Protein AF-A0A2V2U8E3-F1 (afdb_monomer_lite)

pLDDT: mean 73.79, std 23.61, range [26.42, 98.31]

Radius of gyration: 29.68 Å; chains: 1; bounding box: 102×55×84 Å

Structure (mmCIF, N/CA/C/O backbone):
data_AF-A0A2V2U8E3-F1
#
_entry.id   AF-A0A2V2U8E3-F1
#
loop_
_atom_site.group_PDB
_atom_site.id
_atom_site.type_symbol
_atom_site.label_atom_id
_atom_site.label_alt_id
_atom_site.label_comp_id
_atom_site.label_asym_id
_atom_site.label_entity_id
_atom_site.label_seq_id
_atom_site.pdbx_PDB_ins_code
_atom_site.Cartn_x
_atom_site.Cartn_y
_atom_site.Cartn_z
_atom_site.occupancy
_atom_site.B_iso_or_equiv
_atom_site.auth_seq_id
_atom_site.auth_comp_id
_atom_site.auth_asym_id
_atom_site.auth_atom_id
_atom_site.pdbx_PDB_model_num
ATOM 1 N N . MET A 1 1 ? 39.558 -6.339 -56.346 1.00 43.88 1 MET A N 1
ATOM 2 C CA . MET A 1 1 ? 39.051 -4.967 -56.557 1.00 43.88 1 MET A CA 1
ATOM 3 C C . MET A 1 1 ? 38.209 -4.975 -57.817 1.00 43.88 1 MET A C 1
ATOM 5 O O . MET A 1 1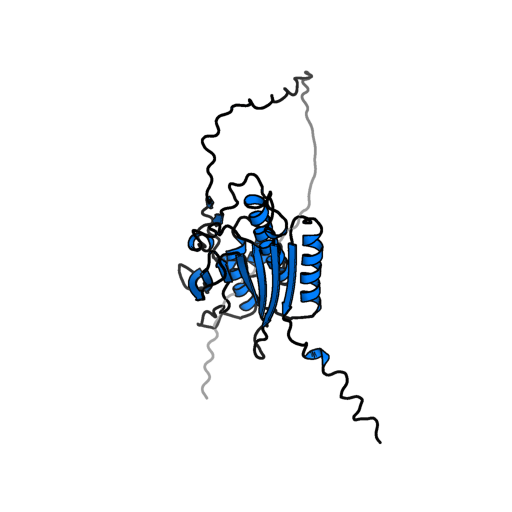 ? 38.741 -4.855 -58.910 1.00 43.88 1 MET A O 1
ATOM 9 N N . THR A 1 2 ? 36.915 -5.223 -57.667 1.00 34.69 2 THR A N 1
ATOM 10 C CA . THR A 1 2 ? 35.954 -5.282 -58.773 1.00 34.69 2 THR A CA 1
ATOM 11 C C . THR A 1 2 ? 34.678 -4.622 -58.285 1.00 34.69 2 THR A C 1
ATOM 13 O O . THR A 1 2 ? 33.947 -5.185 -57.478 1.00 34.69 2 THR A O 1
ATOM 16 N N . SER A 1 3 ? 34.512 -3.385 -58.743 1.00 33.88 3 SER A N 1
ATOM 17 C CA . SER A 1 3 ? 33.305 -2.573 -58.676 1.00 33.88 3 SER A CA 1
ATOM 18 C C . SER A 1 3 ? 32.241 -3.164 -59.602 1.00 33.88 3 SER A C 1
ATOM 20 O O . SER A 1 3 ? 32.559 -3.512 -60.742 1.00 33.88 3 SER A O 1
ATOM 22 N N . LYS A 1 4 ? 30.998 -3.243 -59.121 1.00 40.84 4 LYS A N 1
ATOM 23 C CA . LYS A 1 4 ? 29.791 -3.130 -59.943 1.00 40.84 4 LYS A CA 1
ATOM 24 C C . LYS A 1 4 ? 28.752 -2.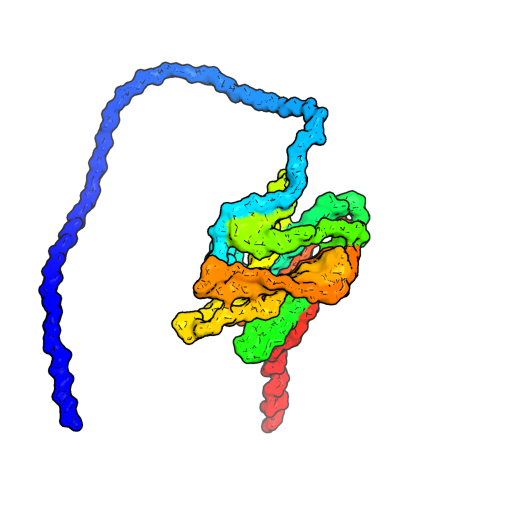344 -59.146 1.00 40.84 4 LYS A C 1
ATOM 26 O O . LYS A 1 4 ? 28.217 -2.841 -58.162 1.00 40.84 4 LYS A O 1
ATOM 31 N N . HIS A 1 5 ? 28.578 -1.095 -59.563 1.00 37.53 5 HIS A N 1
ATOM 32 C CA . HIS A 1 5 ? 27.425 -0.254 -59.277 1.00 37.53 5 HIS A CA 1
ATOM 33 C C . HIS A 1 5 ? 26.249 -0.736 -60.129 1.00 37.53 5 HIS A C 1
ATOM 35 O O . HIS A 1 5 ? 26.403 -0.854 -61.344 1.00 37.53 5 HIS A O 1
ATOM 41 N N . ASP A 1 6 ? 25.103 -0.944 -59.489 1.00 38.72 6 ASP A N 1
ATOM 42 C CA . ASP A 1 6 ? 23.786 -0.962 -60.114 1.00 38.72 6 ASP A CA 1
ATOM 43 C C . ASP A 1 6 ? 23.001 0.200 -59.495 1.00 38.72 6 ASP A C 1
ATOM 45 O O . ASP A 1 6 ? 22.688 0.157 -58.311 1.00 38.72 6 ASP A O 1
ATOM 49 N N . ASP A 1 7 ? 22.707 1.231 -60.285 1.00 33.97 7 ASP A N 1
ATOM 50 C CA . ASP A 1 7 ? 21.704 2.247 -59.965 1.00 33.97 7 ASP A CA 1
ATOM 51 C C . ASP A 1 7 ? 20.873 2.483 -61.226 1.00 33.97 7 ASP A C 1
ATOM 53 O O . ASP A 1 7 ? 21.371 2.962 -62.245 1.00 33.97 7 ASP A O 1
ATOM 57 N N . ASN A 1 8 ? 19.594 2.117 -61.157 1.00 34.72 8 ASN A N 1
ATOM 58 C CA . ASN A 1 8 ? 18.588 2.477 -62.144 1.00 34.72 8 ASN A CA 1
ATOM 59 C C . ASN A 1 8 ? 17.301 2.905 -61.426 1.00 34.72 8 ASN A C 1
ATOM 61 O O . ASN A 1 8 ? 16.533 2.079 -60.946 1.00 34.72 8 ASN A O 1
ATOM 65 N N . ASN A 1 9 ? 17.095 4.221 -61.446 1.00 33.81 9 ASN A N 1
ATOM 66 C CA . ASN A 1 9 ? 15.904 4.890 -61.967 1.00 33.81 9 ASN A CA 1
ATOM 67 C C . ASN A 1 9 ? 14.557 4.682 -61.239 1.00 33.81 9 ASN A C 1
ATOM 69 O O . ASN A 1 9 ? 13.868 3.688 -61.460 1.00 33.81 9 ASN A O 1
ATOM 73 N N . VAL A 1 10 ? 14.108 5.709 -60.500 1.00 38.94 10 VAL A N 1
ATOM 74 C CA . VAL A 1 10 ? 12.682 5.932 -60.198 1.00 38.94 10 VAL A CA 1
ATOM 75 C C . VAL A 1 10 ? 12.310 7.409 -60.382 1.00 38.94 10 VAL A C 1
ATOM 77 O O . VAL A 1 10 ? 12.769 8.283 -59.655 1.00 38.94 10 VAL A O 1
ATOM 80 N N . ASN A 1 11 ? 11.460 7.597 -61.393 1.00 34.81 11 ASN A N 1
ATOM 81 C CA . ASN A 1 11 ? 10.526 8.672 -61.737 1.00 34.81 11 ASN A CA 1
ATOM 82 C C . ASN A 1 11 ? 10.320 9.866 -60.787 1.00 34.81 11 ASN A C 1
ATOM 84 O O . ASN A 1 11 ? 9.834 9.732 -59.665 1.00 34.81 11 ASN A O 1
ATOM 88 N N . GLU A 1 12 ? 10.477 11.045 -61.392 1.00 35.69 12 GLU A N 1
ATOM 89 C CA . GLU A 1 12 ? 9.796 12.300 -61.077 1.00 35.69 12 GLU A CA 1
ATOM 90 C C . GLU A 1 12 ? 8.283 12.197 -61.348 1.00 35.69 12 GLU A C 1
ATOM 92 O O . GLU A 1 12 ? 7.872 11.594 -62.341 1.00 35.69 12 GLU A O 1
ATOM 97 N N . ASN A 1 13 ? 7.466 12.805 -60.481 1.00 35.47 13 ASN A N 1
ATOM 98 C CA . ASN A 1 13 ? 6.228 13.514 -60.836 1.00 35.47 13 ASN A CA 1
ATOM 99 C C . ASN A 1 13 ? 5.635 14.187 -59.581 1.00 35.47 13 ASN A C 1
ATOM 101 O O . ASN A 1 13 ? 4.970 13.542 -58.770 1.00 35.47 13 ASN A O 1
ATOM 105 N N . GLU A 1 14 ? 5.844 15.500 -59.450 1.00 37.56 14 GLU A N 1
ATOM 106 C CA . GLU A 1 14 ? 4.878 16.392 -58.790 1.00 37.56 14 GLU A CA 1
ATOM 107 C C . GLU A 1 14 ? 3.676 16.621 -59.734 1.00 37.56 14 GLU A C 1
ATOM 109 O O . GLU A 1 14 ? 3.806 16.465 -60.952 1.00 37.56 14 GLU A O 1
ATOM 114 N N . PRO A 1 15 ? 2.503 17.024 -59.212 1.00 40.94 15 PRO A N 1
ATOM 115 C CA . PRO A 1 15 ? 2.237 18.458 -59.269 1.00 40.94 15 PRO A CA 1
ATOM 116 C C . PRO A 1 15 ? 1.519 19.050 -58.046 1.00 40.94 15 PRO A C 1
ATOM 118 O O . PRO A 1 15 ? 0.707 18.436 -57.354 1.00 40.94 15 PRO A O 1
ATOM 121 N N . THR A 1 16 ? 1.833 20.326 -57.880 1.00 35.66 16 THR A N 1
ATOM 122 C CA . THR A 1 16 ? 1.231 21.395 -57.089 1.00 35.66 16 THR A CA 1
ATOM 123 C C . THR A 1 16 ? -0.272 21.605 -57.339 1.00 35.66 16 THR A C 1
ATOM 125 O O . THR A 1 16 ? -0.758 21.400 -58.446 1.00 35.66 16 THR A O 1
ATOM 128 N N . HIS A 1 17 ? -1.003 22.074 -56.315 1.00 34.34 17 HIS A N 1
ATOM 129 C CA . HIS A 1 17 ? -1.807 23.316 -56.330 1.00 34.34 17 HIS A CA 1
ATOM 130 C C . HIS A 1 17 ? -2.748 23.410 -55.111 1.00 34.34 17 HIS A C 1
ATOM 132 O O . HIS A 1 17 ? -3.707 22.655 -54.974 1.00 34.34 17 HIS A O 1
ATOM 138 N N . SER A 1 18 ? -2.515 24.416 -54.265 1.00 35.75 18 SER A N 1
ATOM 139 C CA . SER A 1 18 ? -3.509 24.976 -53.336 1.00 35.75 18 SER A CA 1
ATOM 140 C C . SER A 1 18 ? -4.496 25.884 -54.085 1.00 35.75 18 SER A C 1
ATOM 142 O O . SER A 1 18 ? -4.122 26.476 -55.103 1.00 35.75 18 SER A O 1
ATOM 144 N N . PRO A 1 19 ? -5.694 26.130 -53.521 1.00 39.91 19 PRO A N 1
ATOM 145 C CA . PRO A 1 19 ? -6.062 27.533 -53.332 1.00 39.91 19 PRO A CA 1
ATOM 146 C C . PRO A 1 19 ? -6.738 27.853 -51.987 1.00 39.91 19 PRO A C 1
ATOM 148 O O . PRO A 1 19 ? -7.489 27.077 -51.404 1.00 39.91 19 PRO A O 1
ATOM 151 N N . ILE A 1 20 ? -6.455 29.078 -51.552 1.00 33.75 20 ILE A N 1
ATOM 152 C CA . ILE A 1 20 ? -7.073 29.870 -50.483 1.00 33.75 20 ILE A CA 1
ATOM 153 C C . ILE A 1 20 ? -8.418 30.429 -50.983 1.00 33.75 20 ILE A C 1
ATOM 155 O O . ILE A 1 20 ? -8.443 30.904 -52.112 1.00 33.75 20 ILE A O 1
ATOM 159 N N . PHE A 1 21 ? -9.477 30.488 -50.156 1.00 27.38 21 PHE A N 1
ATOM 160 C CA . PHE A 1 21 ? -10.442 31.610 -50.146 1.00 27.38 21 PHE A CA 1
ATOM 161 C C . PHE A 1 21 ? -11.289 31.661 -48.852 1.00 27.38 21 PHE A C 1
ATOM 163 O O . PHE A 1 21 ? -11.671 30.643 -48.284 1.00 27.38 21 PHE A O 1
ATOM 170 N N . THR A 1 22 ? -11.523 32.891 -48.397 1.00 33.78 22 THR A N 1
ATOM 171 C CA . THR A 1 22 ? -12.072 33.400 -47.122 1.00 33.78 22 THR A CA 1
ATOM 172 C C . THR A 1 22 ? -13.622 33.579 -47.125 1.00 33.78 22 THR A C 1
ATOM 174 O O . THR A 1 22 ? -14.251 33.289 -48.141 1.00 33.78 22 THR A O 1
ATOM 177 N N . PRO A 1 23 ? -14.271 34.018 -46.010 1.00 39.84 23 PRO A N 1
ATOM 178 C CA . PRO A 1 23 ? -15.664 33.702 -45.647 1.00 39.84 23 PRO A CA 1
ATOM 179 C C . PRO A 1 23 ? -16.712 34.745 -46.090 1.00 39.84 23 PRO A C 1
ATOM 181 O O . PRO A 1 23 ? -16.368 35.880 -46.419 1.00 39.84 23 PRO A O 1
ATOM 184 N N . LYS A 1 24 ? -18.007 34.395 -45.989 1.00 30.64 24 LYS A N 1
ATOM 185 C CA . LYS A 1 24 ? -19.139 35.344 -46.001 1.00 30.64 24 LYS A CA 1
ATOM 186 C C . LYS A 1 24 ? -20.241 34.961 -45.000 1.00 30.64 24 LYS A C 1
ATOM 188 O O . LYS A 1 24 ? -20.726 33.834 -45.005 1.00 30.64 24 LYS A O 1
ATOM 193 N N . ASN A 1 25 ? -20.610 35.945 -44.177 1.00 31.80 25 ASN A N 1
ATOM 194 C CA . ASN A 1 25 ? -21.865 36.063 -43.426 1.00 31.80 25 ASN A CA 1
ATOM 195 C C . ASN A 1 25 ? -23.039 36.337 -44.378 1.00 31.80 25 ASN A C 1
ATOM 197 O O . ASN A 1 25 ? -22.827 37.041 -45.360 1.00 31.80 25 ASN A O 1
ATOM 201 N N . GLU A 1 26 ? -24.254 35.925 -44.001 1.00 31.72 26 GLU A N 1
ATOM 202 C CA . GLU A 1 26 ? -25.472 36.757 -44.070 1.00 31.72 26 GLU A CA 1
ATOM 203 C C . GLU A 1 26 ? -26.633 36.115 -43.278 1.00 31.72 26 GLU A C 1
ATOM 205 O O . GLU A 1 26 ? -26.844 34.903 -43.310 1.00 31.72 26 GLU A O 1
ATOM 210 N N . GLN A 1 27 ? -27.323 36.962 -42.506 1.00 31.94 27 GLN A N 1
ATOM 211 C CA . GLN A 1 27 ? -28.573 36.727 -41.770 1.00 31.94 27 GLN A CA 1
ATOM 212 C C . GLN A 1 27 ? -29.789 36.978 -42.677 1.00 31.94 27 GLN A C 1
ATOM 214 O O . GLN A 1 27 ? -29.682 37.798 -43.578 1.00 31.94 27 GLN A O 1
ATOM 219 N N . GLU A 1 28 ? -30.931 36.357 -42.349 1.00 30.84 28 GLU A N 1
ATOM 220 C CA . GLU A 1 28 ? -32.322 36.892 -42.322 1.00 30.84 28 GLU A CA 1
ATOM 221 C C . GLU A 1 28 ? -33.251 35.689 -42.025 1.00 30.84 28 GLU A C 1
ATOM 223 O O . GLU A 1 28 ? -33.207 34.679 -42.720 1.00 30.84 28 GLU A O 1
ATOM 228 N N . ASP A 1 29 ? -33.849 35.531 -40.840 1.00 30.25 29 ASP A N 1
ATOM 229 C CA . ASP A 1 29 ? -35.032 36.184 -40.240 1.00 30.25 29 ASP A CA 1
ATOM 230 C C . ASP A 1 29 ? -36.330 36.086 -41.068 1.00 30.25 29 ASP A C 1
ATOM 232 O O . ASP A 1 29 ? -36.515 36.804 -42.040 1.00 30.25 29 ASP A O 1
ATOM 236 N N . PHE A 1 30 ? -37.256 35.224 -40.625 1.00 31.22 30 PHE A N 1
ATOM 237 C CA . PHE A 1 30 ? -38.704 35.389 -40.797 1.00 31.22 30 PHE A CA 1
ATOM 238 C C . PHE A 1 30 ? -39.435 34.679 -39.651 1.00 31.22 30 PHE A C 1
ATOM 240 O O . PHE A 1 30 ? -39.353 33.462 -39.470 1.00 31.22 30 PHE A O 1
ATOM 247 N N . GLY A 1 31 ? -40.137 35.480 -38.851 1.00 26.42 31 GLY A N 1
ATOM 248 C CA . GLY A 1 31 ? -40.812 35.064 -37.631 1.00 26.42 31 GLY A CA 1
ATOM 249 C C . GLY A 1 31 ? -42.198 34.437 -37.799 1.00 26.42 31 GLY A C 1
ATOM 250 O O . GLY A 1 31 ? -42.845 34.495 -38.840 1.00 26.42 31 GLY A O 1
ATOM 251 N N . GLY A 1 32 ? -42.686 33.912 -36.676 1.00 28.14 32 GLY A N 1
ATOM 252 C CA . GLY A 1 32 ? -44.073 33.516 -36.456 1.00 28.14 32 GLY A CA 1
ATOM 253 C C . GLY A 1 32 ? -44.354 33.409 -34.958 1.00 28.14 32 GLY A C 1
ATOM 254 O O . GLY A 1 32 ? -43.942 32.456 -34.306 1.00 28.14 32 GLY A O 1
ATOM 255 N N . LYS A 1 33 ? -45.018 34.426 -34.398 1.00 32.53 33 LYS A N 1
ATOM 256 C CA . LYS A 1 33 ? -45.477 34.483 -33.001 1.00 32.53 33 LYS A CA 1
ATOM 257 C C . LYS A 1 33 ? -46.692 33.575 -32.789 1.00 32.53 33 LYS A C 1
ATOM 259 O O . LYS A 1 33 ? -47.688 33.752 -33.482 1.00 32.53 33 LYS A O 1
ATOM 264 N N . THR A 1 34 ? -46.692 32.799 -31.707 1.00 32.22 34 THR A N 1
ATOM 265 C CA . THR A 1 34 ? -47.903 32.518 -30.913 1.00 32.22 34 THR A CA 1
ATOM 266 C C . THR A 1 34 ? -47.566 32.525 -29.423 1.00 32.22 34 THR A C 1
ATOM 268 O O . THR A 1 34 ? -46.543 32.004 -28.989 1.00 32.22 34 THR A O 1
ATOM 271 N N . HIS A 1 35 ? -48.427 33.200 -28.671 1.00 29.52 35 HIS A N 1
ATOM 272 C CA . HIS A 1 35 ? -48.351 33.548 -27.254 1.00 29.52 35 HIS A CA 1
ATOM 273 C C . HIS A 1 35 ? -49.085 32.491 -26.393 1.00 29.52 35 HIS A C 1
ATOM 275 O O . HIS A 1 35 ? -49.936 31.782 -26.922 1.00 29.52 35 HIS A O 1
ATOM 281 N N . VAL A 1 36 ? -48.870 32.543 -25.063 1.00 29.23 36 VAL A N 1
ATOM 282 C CA . VAL A 1 36 ? -49.665 31.933 -23.956 1.00 29.23 36 VAL A CA 1
ATOM 283 C C . VAL A 1 36 ? -49.242 30.471 -23.640 1.00 29.23 36 VAL A C 1
ATOM 285 O O . VAL A 1 36 ? -49.177 29.655 -24.540 1.00 29.23 36 VAL A O 1
ATOM 288 N N . ASP A 1 37 ? -48.876 30.035 -22.425 1.00 30.48 37 ASP A N 1
ATOM 289 C CA . ASP A 1 37 ? -49.400 30.389 -21.103 1.00 30.48 37 ASP A CA 1
ATOM 290 C C . ASP A 1 37 ? -48.421 30.134 -19.935 1.00 30.48 37 ASP A C 1
ATOM 292 O O . ASP A 1 37 ? -47.487 29.335 -20.012 1.00 30.48 37 ASP A O 1
ATOM 296 N N . LYS A 1 38 ? -48.695 30.802 -18.813 1.00 34.97 38 LYS A N 1
ATOM 297 C CA . LYS A 1 38 ? -47.982 30.690 -17.536 1.00 34.97 38 LYS A CA 1
ATOM 298 C C . LYS A 1 38 ? -48.308 29.379 -16.795 1.00 34.97 38 LYS A C 1
ATOM 300 O O . LYS A 1 38 ? -49.455 28.961 -16.714 1.00 34.97 38 LYS A O 1
ATOM 305 N N . SER A 1 39 ? -47.290 28.865 -16.099 1.00 35.16 39 SER A N 1
ATOM 306 C CA . SER A 1 39 ? -47.360 28.139 -14.816 1.00 35.16 39 SER A CA 1
ATOM 307 C C . SER A 1 39 ? -48.103 26.794 -14.747 1.00 35.16 39 SER A C 1
ATOM 309 O O . SER A 1 39 ? -49.307 26.751 -14.508 1.00 35.16 39 SER A O 1
ATOM 311 N N . LYS A 1 40 ? -47.344 25.689 -14.649 1.00 33.41 40 LYS A N 1
ATOM 312 C CA . LYS A 1 40 ? -47.722 24.557 -13.781 1.00 33.41 40 LYS A CA 1
ATOM 313 C C . LYS A 1 40 ? -46.545 24.081 -12.923 1.00 33.41 40 LYS A C 1
ATOM 315 O O . LYS A 1 40 ? -45.562 23.545 -13.410 1.00 33.41 40 LYS A O 1
ATOM 320 N N . LYS A 1 41 ? -46.706 24.387 -11.632 1.00 35.53 41 LYS A N 1
ATOM 321 C CA . LYS A 1 41 ? -46.179 23.773 -10.405 1.00 35.53 41 LYS A CA 1
ATOM 322 C C . LYS A 1 41 ? -45.092 22.702 -10.563 1.00 35.53 41 LYS A C 1
ATOM 324 O O . LYS A 1 41 ? -45.332 21.611 -11.062 1.00 35.53 41 LYS A O 1
ATOM 329 N N . ILE A 1 42 ? -43.948 22.998 -9.946 1.00 36.16 42 ILE A N 1
ATOM 330 C CA . ILE A 1 42 ? -43.044 22.012 -9.355 1.00 36.16 42 ILE A CA 1
ATOM 331 C C . ILE A 1 42 ? -43.861 21.229 -8.320 1.00 36.16 42 ILE A C 1
ATOM 333 O O . ILE A 1 42 ? -44.102 21.712 -7.210 1.00 36.16 42 ILE A O 1
ATOM 337 N N . ASP A 1 43 ? -44.331 20.044 -8.697 1.00 35.06 43 ASP A N 1
ATOM 338 C CA . ASP A 1 43 ? -44.882 19.103 -7.736 1.00 35.06 43 ASP A CA 1
ATOM 339 C C . ASP A 1 43 ? -43.752 18.612 -6.831 1.00 35.06 43 ASP A C 1
ATOM 341 O O . ASP A 1 43 ? -42.727 18.081 -7.265 1.00 35.06 43 ASP A O 1
ATOM 345 N N . LYS A 1 44 ? -43.947 18.847 -5.532 1.00 39.06 44 LYS A N 1
ATOM 346 C CA . LYS A 1 44 ? -43.122 18.319 -4.451 1.00 39.06 44 LYS A CA 1
ATOM 347 C C . LYS A 1 44 ? -43.037 16.801 -4.617 1.00 39.06 44 LYS A C 1
ATOM 349 O O . LYS A 1 44 ? -44.022 16.108 -4.370 1.00 39.06 44 LYS A O 1
ATOM 354 N N . LYS A 1 45 ? -41.861 16.275 -4.982 1.00 37.00 45 LYS A N 1
ATOM 355 C CA . LYS A 1 45 ? -41.562 14.848 -4.810 1.00 37.00 45 LYS A CA 1
ATOM 356 C C . LYS A 1 45 ? -41.787 14.508 -3.336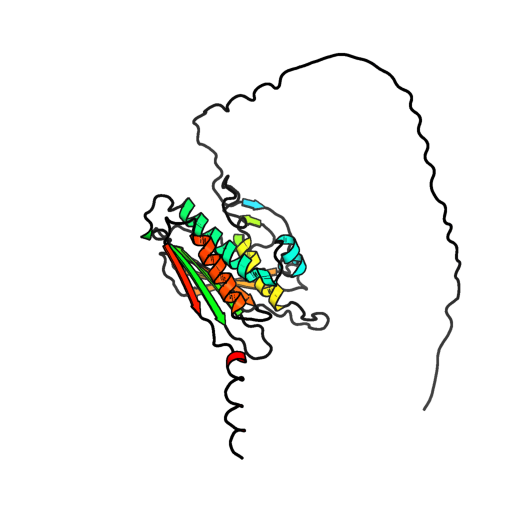 1.00 37.00 45 LYS A C 1
ATOM 358 O O . LYS A 1 45 ? -41.123 15.053 -2.455 1.00 37.00 45 LYS A O 1
ATOM 363 N N . GLY A 1 46 ? -42.799 13.679 -3.096 1.00 31.66 46 GLY A N 1
ATOM 364 C CA . GLY A 1 46 ? -43.186 13.206 -1.777 1.00 31.66 46 GLY A CA 1
ATOM 365 C C . GLY A 1 46 ? -42.027 12.512 -1.067 1.00 31.66 46 GLY A C 1
ATOM 366 O O . GLY A 1 46 ? -41.144 11.932 -1.701 1.00 31.66 46 GLY A O 1
ATOM 367 N N . ARG A 1 47 ? -42.043 12.584 0.268 1.00 36.06 47 ARG A N 1
ATOM 368 C CA . ARG A 1 47 ? -41.174 11.769 1.122 1.00 36.06 47 ARG A CA 1
ATOM 369 C C . ARG A 1 47 ? -41.305 10.296 0.711 1.00 36.06 47 ARG A C 1
ATOM 371 O O . ARG A 1 47 ? -42.438 9.850 0.514 1.00 36.06 47 ARG A O 1
ATOM 378 N N . PRO A 1 48 ? -40.199 9.541 0.606 1.00 35.88 48 PRO A N 1
ATOM 379 C CA . PRO A 1 48 ? -40.295 8.115 0.353 1.00 35.88 48 PRO A CA 1
ATOM 380 C C . PRO A 1 48 ? -41.030 7.444 1.525 1.00 35.88 48 PRO A C 1
ATOM 382 O O . PRO A 1 48 ? -40.864 7.870 2.675 1.00 35.88 48 PRO A O 1
ATOM 385 N N . PRO A 1 49 ? -41.863 6.427 1.257 1.00 35.09 49 PRO A N 1
ATOM 386 C CA . PRO A 1 49 ? -42.579 5.723 2.303 1.00 35.09 49 PRO A CA 1
ATOM 387 C C . PRO A 1 49 ? -41.579 4.979 3.193 1.00 35.09 49 PRO A C 1
ATOM 389 O O . PRO A 1 49 ? -40.723 4.235 2.713 1.00 35.09 49 PRO A O 1
ATOM 392 N N . HIS A 1 50 ? -41.710 5.173 4.506 1.00 41.31 50 HIS A N 1
ATOM 393 C CA . HIS A 1 50 ? -41.144 4.277 5.507 1.00 41.31 50 HIS A CA 1
ATOM 394 C C . HIS A 1 50 ? -41.820 2.908 5.350 1.00 41.31 50 HIS A C 1
ATOM 396 O O . HIS A 1 50 ? -42.889 2.670 5.902 1.00 41.31 50 HIS A O 1
ATOM 402 N N . SER A 1 51 ? -41.206 2.026 4.564 1.00 32.22 51 SER A N 1
ATOM 403 C CA . SER A 1 51 ? -41.546 0.606 4.498 1.00 32.22 51 SER A CA 1
ATOM 404 C C . SER A 1 51 ? -40.424 -0.176 5.162 1.00 32.22 51 SER A C 1
ATOM 406 O O . SER A 1 51 ? -39.344 -0.358 4.603 1.00 32.22 51 SER A O 1
ATOM 408 N N . SER A 1 52 ? -40.682 -0.591 6.394 1.00 42.03 52 SER A N 1
ATOM 409 C CA . SER A 1 52 ? -39.895 -1.546 7.159 1.00 42.03 52 SER A CA 1
ATOM 410 C C . SER A 1 52 ? -40.046 -2.947 6.558 1.00 42.03 52 SER A C 1
ATOM 412 O O . SER A 1 52 ? -40.914 -3.705 6.975 1.00 42.03 52 SER A O 1
ATOM 414 N N . THR A 1 53 ? -39.192 -3.281 5.596 1.00 33.81 53 THR A N 1
ATOM 415 C CA . THR A 1 53 ? -38.872 -4.663 5.205 1.00 33.81 53 THR A CA 1
ATOM 416 C C . THR A 1 53 ? -37.441 -4.670 4.676 1.00 33.81 53 THR A C 1
ATOM 418 O O . THR A 1 53 ? -37.165 -4.343 3.524 1.00 33.81 53 THR A O 1
ATOM 421 N N . VAL A 1 54 ? -36.496 -4.956 5.573 1.00 40.28 54 VAL A N 1
ATOM 422 C CA . VAL A 1 54 ? -35.071 -5.130 5.266 1.00 40.28 54 VAL A CA 1
ATOM 423 C C . VAL A 1 54 ? -34.878 -6.555 4.753 1.00 40.28 54 VAL A C 1
ATOM 425 O O . VAL A 1 54 ? -34.387 -7.416 5.467 1.00 40.28 54 VAL A O 1
ATOM 428 N N . GLU A 1 55 ? -35.285 -6.817 3.517 1.00 39.72 55 GLU A N 1
ATOM 429 C CA . GLU A 1 55 ? -34.911 -8.038 2.803 1.00 39.72 55 GLU A CA 1
ATOM 430 C C . GLU A 1 55 ? -34.444 -7.643 1.402 1.00 39.72 55 GLU A C 1
ATOM 432 O O . GLU A 1 55 ? -35.199 -7.075 0.617 1.00 39.72 55 GLU A O 1
ATOM 437 N N . GLY A 1 56 ? -33.160 -7.886 1.116 1.00 38.59 56 GLY A N 1
ATOM 438 C CA . GLY A 1 56 ? -32.596 -7.725 -0.227 1.00 38.59 56 GLY A CA 1
ATOM 439 C C . GLY A 1 56 ? -31.468 -6.705 -0.398 1.00 38.59 56 GLY A C 1
ATOM 440 O O . GLY A 1 56 ? -31.237 -6.256 -1.520 1.00 38.59 56 GLY A O 1
ATOM 441 N N . ARG A 1 57 ? -30.715 -6.336 0.650 1.00 41.66 57 ARG A N 1
ATOM 442 C CA . ARG A 1 57 ? -29.401 -5.705 0.424 1.00 41.66 57 ARG A CA 1
ATOM 443 C C . ARG A 1 57 ? -28.432 -6.779 -0.069 1.00 41.66 57 ARG A C 1
ATOM 445 O O . ARG A 1 57 ? -28.117 -7.702 0.678 1.00 41.66 57 ARG A O 1
ATOM 452 N N . ARG A 1 58 ? -27.965 -6.674 -1.318 1.00 45.00 58 ARG A N 1
ATOM 453 C CA . ARG A 1 58 ? -26.805 -7.447 -1.784 1.00 45.00 58 ARG A CA 1
ATOM 454 C C . ARG A 1 58 ? -25.580 -6.941 -1.021 1.00 45.00 58 ARG A C 1
ATOM 456 O O . ARG A 1 58 ? -25.004 -5.925 -1.387 1.00 45.00 58 ARG A O 1
ATOM 463 N N . ASN A 1 59 ? -25.242 -7.621 0.067 1.00 51.94 59 ASN A N 1
ATOM 464 C CA . ASN A 1 59 ? -23.956 -7.483 0.737 1.00 51.94 59 ASN A CA 1
ATOM 465 C C . ASN A 1 59 ? -23.002 -8.472 0.060 1.00 51.94 59 ASN A C 1
ATOM 467 O O . ASN A 1 59 ? -23.318 -9.657 -0.018 1.00 51.94 59 ASN A O 1
ATOM 471 N N . GLY A 1 60 ? -21.876 -8.003 -0.466 1.00 58.72 60 GLY A N 1
ATOM 472 C CA . GLY A 1 60 ? -20.892 -8.875 -1.103 1.00 58.72 60 GLY A CA 1
ATOM 473 C C . GLY A 1 60 ? -19.974 -8.118 -2.054 1.00 58.72 60 GLY A C 1
ATOM 474 O O . GLY A 1 60 ? -20.135 -6.916 -2.228 1.00 58.72 60 GLY A O 1
ATOM 475 N N . PRO A 1 61 ? -18.990 -8.783 -2.659 1.00 62.66 61 PRO A N 1
ATOM 476 C CA . PRO A 1 61 ? -18.133 -8.176 -3.667 1.00 62.66 61 PRO A CA 1
ATOM 477 C C . PRO A 1 61 ? -18.863 -7.923 -5.000 1.00 62.66 61 PRO A C 1
ATOM 479 O O . PRO A 1 61 ? -19.743 -8.685 -5.397 1.00 62.66 61 PRO A O 1
ATOM 482 N N . VAL A 1 62 ? -18.466 -6.869 -5.720 1.00 62.81 62 VAL A N 1
ATOM 483 C CA . VAL A 1 62 ? -18.829 -6.625 -7.127 1.00 62.81 62 VAL A CA 1
ATOM 484 C C . VAL A 1 62 ? -17.692 -7.090 -8.021 1.00 62.81 62 VAL A C 1
ATOM 486 O O . VAL A 1 62 ? -16.558 -6.648 -7.829 1.00 62.81 62 VAL A O 1
ATOM 489 N N . ALA A 1 63 ? -18.026 -7.876 -9.045 1.00 58.88 63 ALA A N 1
ATOM 490 C CA . ALA A 1 63 ? -17.168 -8.091 -10.200 1.00 58.88 63 ALA A CA 1
ATOM 491 C C . ALA A 1 63 ? -17.711 -7.320 -11.418 1.00 58.88 63 ALA A C 1
ATOM 493 O O . ALA A 1 63 ? -18.905 -7.412 -11.711 1.00 58.88 63 ALA A O 1
ATOM 494 N N . THR A 1 64 ? -16.872 -6.565 -12.131 1.00 62.19 64 THR A N 1
ATOM 495 C CA . THR A 1 64 ? -17.230 -5.993 -13.446 1.00 62.19 64 THR A CA 1
ATOM 496 C C . THR A 1 64 ? -16.160 -6.309 -14.478 1.00 62.19 64 THR A C 1
ATOM 498 O O . THR A 1 64 ? -14.978 -6.129 -14.209 1.00 62.19 64 THR A O 1
ATOM 501 N N . SER A 1 65 ? -16.564 -6.721 -15.676 1.00 56.34 65 SER A N 1
ATOM 502 C CA . SER A 1 65 ? -15.654 -6.967 -16.795 1.00 56.34 65 SER A CA 1
ATOM 503 C C . SER A 1 65 ? -15.311 -5.654 -17.505 1.00 56.34 65 SER A C 1
ATOM 505 O O . SER A 1 65 ? -16.117 -5.144 -18.284 1.00 56.34 65 SER A O 1
ATOM 507 N N . THR A 1 66 ? -14.120 -5.116 -17.254 1.00 56.72 66 THR A N 1
ATOM 508 C CA . THR A 1 66 ? -13.523 -4.066 -18.088 1.00 56.72 66 THR A CA 1
ATOM 509 C C . THR A 1 66 ? -12.076 -4.461 -18.330 1.00 56.72 66 THR A C 1
ATOM 511 O O . THR A 1 66 ? -11.245 -4.318 -17.439 1.00 56.72 66 THR A O 1
ATOM 514 N N . VAL A 1 67 ? -11.783 -4.986 -19.520 1.00 56.00 67 VAL A N 1
ATOM 515 C CA . VAL A 1 67 ? -10.431 -5.429 -19.873 1.00 56.00 67 VAL A CA 1
ATOM 516 C C . VAL A 1 67 ? -9.583 -4.199 -20.183 1.00 56.00 67 VAL A C 1
ATOM 518 O O . VAL A 1 67 ? -9.842 -3.479 -21.146 1.00 56.00 67 VAL A O 1
ATOM 521 N N . LYS A 1 68 ? -8.578 -3.953 -19.346 1.00 58.88 68 LYS A N 1
ATOM 522 C CA . LYS A 1 68 ? -7.604 -2.864 -19.491 1.00 58.88 68 LYS A CA 1
ATOM 523 C C . LYS A 1 68 ? -6.173 -3.376 -19.246 1.00 58.88 68 LYS A C 1
ATOM 525 O O . LYS A 1 68 ? -5.372 -2.721 -18.601 1.00 58.88 68 LYS A O 1
ATOM 530 N N . LEU A 1 69 ? -5.850 -4.567 -19.756 1.00 64.38 69 LEU A N 1
ATOM 531 C CA . LEU A 1 69 ? -4.608 -5.287 -19.430 1.00 64.38 69 LEU A CA 1
ATOM 532 C C . LEU A 1 69 ? -3.338 -4.433 -19.625 1.00 64.38 69 LEU A C 1
ATOM 534 O O . LEU A 1 69 ? -2.572 -4.266 -18.687 1.00 64.38 69 LEU A O 1
ATOM 538 N N . MET A 1 70 ? -3.145 -3.799 -20.786 1.00 64.75 70 MET A N 1
ATOM 539 C CA . MET A 1 70 ? -1.905 -3.047 -21.052 1.00 64.75 70 MET A CA 1
ATOM 540 C C . MET A 1 70 ? -1.796 -1.701 -20.319 1.00 64.75 70 MET A C 1
ATOM 542 O O . MET A 1 70 ? -0.687 -1.205 -20.134 1.00 64.75 70 MET A O 1
ATOM 546 N N . SER A 1 71 ? -2.904 -1.088 -19.881 1.00 74.88 71 SER A N 1
ATOM 547 C CA . SER A 1 71 ? -2.824 0.212 -19.195 1.00 74.88 71 SER A CA 1
ATOM 548 C C . SER A 1 71 ? -2.280 0.105 -17.773 1.00 74.88 71 SER A C 1
ATOM 550 O O . SER A 1 71 ? -1.882 1.118 -17.206 1.00 74.88 71 SER A O 1
ATOM 552 N N . PHE A 1 72 ? -2.256 -1.101 -17.204 1.00 79.50 72 PHE A N 1
ATOM 553 C CA . PHE A 1 72 ? -1.721 -1.340 -15.871 1.00 79.50 72 PHE A CA 1
ATOM 554 C C . PHE A 1 72 ? -0.194 -1.335 -15.833 1.00 79.50 72 PHE A C 1
ATOM 556 O O . PHE A 1 72 ? 0.365 -0.956 -14.826 1.00 79.50 72 PHE A O 1
ATOM 563 N N . ILE A 1 73 ? 0.507 -1.662 -16.917 1.00 84.56 73 ILE A N 1
ATOM 564 C CA . ILE A 1 73 ? 1.977 -1.806 -16.887 1.00 84.56 73 ILE A CA 1
ATOM 565 C C . ILE A 1 73 ? 2.727 -0.660 -17.577 1.00 84.56 73 ILE A C 1
ATOM 567 O O . ILE A 1 73 ? 3.947 -0.701 -17.703 1.00 84.56 73 ILE A O 1
ATOM 571 N N . ILE A 1 74 ? 2.014 0.378 -18.026 1.00 87.81 74 ILE A N 1
ATOM 572 C CA . ILE A 1 74 ? 2.586 1.537 -18.724 1.00 87.81 74 ILE A CA 1
ATOM 573 C C . ILE A 1 74 ? 2.416 2.781 -17.857 1.00 87.81 74 ILE A C 1
ATOM 575 O O . ILE A 1 74 ? 1.285 3.191 -17.592 1.00 87.81 74 ILE A O 1
ATOM 579 N N . VAL A 1 75 ? 3.523 3.451 -17.509 1.00 90.50 75 VAL A N 1
ATOM 580 C CA . VAL A 1 75 ? 3.519 4.656 -16.655 1.00 90.50 75 VAL A CA 1
ATOM 581 C C . VAL A 1 75 ? 2.486 5.682 -17.118 1.00 90.50 75 VAL A C 1
ATOM 583 O O . VAL A 1 75 ? 1.601 6.043 -16.350 1.00 90.50 75 VAL A O 1
ATOM 586 N N . LYS A 1 76 ? 2.511 6.091 -18.393 1.00 89.62 76 LYS A N 1
ATOM 587 C CA . LYS A 1 76 ? 1.573 7.096 -18.934 1.00 89.62 76 LYS A CA 1
ATOM 588 C C . LYS A 1 76 ? 0.106 6.686 -18.830 1.00 89.62 76 LYS A C 1
ATOM 590 O O . LYS A 1 76 ? -0.761 7.539 -18.644 1.00 89.62 76 LYS A O 1
ATOM 595 N N . ALA A 1 77 ? -0.181 5.395 -18.953 1.00 88.00 77 ALA A N 1
ATOM 596 C CA . ALA A 1 77 ? -1.538 4.890 -18.851 1.00 88.00 77 ALA A CA 1
ATOM 597 C C . ALA A 1 77 ? -2.011 4.874 -17.387 1.00 88.00 77 ALA A C 1
ATOM 599 O O . ALA A 1 77 ? -3.123 5.323 -17.109 1.00 88.00 77 ALA A O 1
ATOM 600 N N . ILE A 1 78 ? -1.141 4.487 -16.446 1.00 89.81 78 ILE A N 1
ATOM 601 C CA . ILE A 1 78 ? -1.403 4.592 -15.003 1.00 89.81 78 ILE A CA 1
ATOM 602 C C . ILE A 1 78 ? -1.587 6.057 -14.589 1.00 89.81 78 ILE A C 1
ATOM 604 O O . ILE A 1 78 ? -2.535 6.372 -13.872 1.00 89.81 78 ILE A O 1
ATOM 608 N N . GLU A 1 79 ? -0.730 6.972 -15.051 1.00 92.25 79 GLU A N 1
ATOM 609 C CA . GLU A 1 79 ? -0.860 8.413 -14.786 1.00 92.25 79 GLU A CA 1
ATOM 610 C C . GLU A 1 79 ? -2.211 8.943 -15.283 1.00 92.25 79 GLU A C 1
ATOM 612 O O . GLU A 1 79 ? -2.892 9.674 -14.566 1.00 92.25 79 GLU A O 1
ATOM 617 N N . SER A 1 80 ? -2.648 8.519 -16.473 1.00 88.25 80 SER A N 1
ATOM 618 C CA . SER A 1 80 ? -3.962 8.879 -17.014 1.00 88.25 80 SER A CA 1
ATOM 619 C C . SER A 1 80 ? -5.120 8.315 -16.180 1.00 88.25 80 SER A C 1
ATOM 621 O O . SER A 1 80 ? -6.096 9.020 -15.933 1.00 88.25 80 SER A O 1
ATOM 623 N N . ASP A 1 81 ? -5.035 7.059 -15.735 1.00 84.38 81 ASP A N 1
ATOM 624 C CA . ASP A 1 81 ? -6.109 6.378 -14.995 1.00 84.38 81 ASP A CA 1
ATOM 625 C C . ASP A 1 81 ? -6.162 6.759 -13.500 1.00 84.38 81 ASP A C 1
ATOM 627 O O . ASP A 1 81 ? -7.191 6.576 -12.839 1.00 84.38 81 ASP A O 1
ATOM 631 N N . THR A 1 82 ? -5.061 7.262 -12.938 1.00 85.94 82 THR A N 1
ATOM 632 C CA . THR A 1 82 ? -4.958 7.688 -11.530 1.00 85.94 82 THR A CA 1
ATOM 633 C C . THR A 1 82 ? -5.010 9.203 -11.363 1.00 85.94 82 THR A C 1
ATOM 635 O O . THR A 1 82 ? -5.389 9.671 -10.294 1.00 85.94 82 THR A O 1
ATOM 638 N N . SER A 1 83 ? -4.649 9.970 -12.397 1.00 90.31 83 SER A N 1
ATOM 639 C CA . SER A 1 83 ? -4.348 11.408 -12.313 1.00 90.31 83 SER A CA 1
ATOM 640 C C . SER A 1 83 ? -3.176 11.759 -11.382 1.00 90.31 83 SER A C 1
ATOM 642 O O . SER A 1 83 ? -3.020 12.922 -11.011 1.00 90.31 83 SER A O 1
ATOM 644 N N . TYR A 1 84 ? -2.345 10.778 -11.015 1.00 91.50 84 TYR A N 1
ATOM 645 C CA . TYR A 1 84 ? -1.117 10.977 -10.248 1.00 91.50 84 TYR A CA 1
ATOM 646 C C . TYR A 1 84 ? 0.091 10.731 -11.140 1.00 91.50 84 TYR A C 1
ATOM 648 O O . TYR A 1 84 ? 0.216 9.660 -11.733 1.00 91.50 84 TYR A O 1
ATOM 656 N N . LEU A 1 85 ? 0.999 11.706 -11.184 1.00 93.62 85 LEU A N 1
ATOM 657 C CA . LEU A 1 85 ? 2.293 11.528 -11.835 1.00 93.62 85 LEU A CA 1
ATOM 658 C C . LEU A 1 85 ? 3.109 10.464 -11.102 1.00 93.62 85 LEU A C 1
ATOM 660 O O . LEU A 1 85 ? 2.957 10.298 -9.889 1.00 93.62 85 LEU A O 1
ATOM 664 N N . GLN A 1 86 ? 4.023 9.804 -11.808 1.00 92.50 86 GLN A N 1
ATOM 665 C CA . GLN A 1 86 ? 4.887 8.774 -11.225 1.00 92.50 86 GLN A CA 1
ATOM 666 C C . GLN A 1 86 ? 5.633 9.248 -9.965 1.00 92.50 86 GLN A C 1
ATOM 668 O O . GLN A 1 86 ? 5.701 8.539 -8.966 1.00 92.50 86 GLN A O 1
ATOM 673 N N . SER A 1 87 ? 6.109 10.494 -9.943 1.00 91.56 87 SER A N 1
ATOM 674 C CA . SER A 1 87 ? 6.765 11.086 -8.765 1.00 91.56 87 SER A CA 1
ATOM 675 C C . SER A 1 87 ? 5.852 11.230 -7.537 1.00 91.56 87 SER A C 1
ATOM 677 O O . SER A 1 87 ? 6.334 11.397 -6.419 1.00 91.56 87 SER A O 1
ATOM 679 N N . GLN A 1 88 ? 4.532 11.165 -7.724 1.00 93.62 88 GLN A N 1
ATOM 680 C CA . GLN A 1 88 ? 3.517 11.265 -6.672 1.00 93.62 88 GLN A CA 1
ATOM 681 C C . GLN A 1 88 ? 3.010 9.893 -6.210 1.00 93.62 88 GLN A C 1
ATOM 683 O O . GLN A 1 88 ? 2.247 9.814 -5.245 1.00 93.62 88 GLN A O 1
ATOM 688 N N . TRP A 1 89 ? 3.424 8.812 -6.871 1.00 94.69 89 TRP A N 1
ATOM 689 C CA . TRP A 1 89 ? 3.007 7.447 -6.569 1.00 94.69 89 TRP A CA 1
ATOM 690 C C . TRP A 1 89 ? 3.268 7.009 -5.122 1.00 94.69 89 TRP A C 1
ATOM 692 O O . TRP A 1 89 ? 2.354 6.422 -4.543 1.00 94.69 89 TRP A O 1
ATOM 702 N N . PRO A 1 90 ? 4.398 7.357 -4.472 1.00 95.88 90 PRO A N 1
ATOM 703 C CA . PRO A 1 90 ? 4.582 7.100 -3.042 1.00 95.88 90 PRO A CA 1
ATOM 704 C C . PRO A 1 90 ? 3.482 7.700 -2.158 1.00 95.88 90 PRO A C 1
ATOM 706 O O . PRO A 1 90 ? 2.944 7.043 -1.267 1.00 95.88 90 PRO A O 1
ATOM 709 N N . LEU A 1 91 ? 3.111 8.954 -2.425 1.00 95.44 91 LEU A N 1
ATOM 710 C CA . LEU A 1 91 ? 2.079 9.656 -1.667 1.00 95.44 91 LEU A CA 1
ATOM 711 C C . LEU A 1 91 ? 0.695 9.060 -1.934 1.00 95.44 91 LEU A C 1
ATOM 713 O O . LEU A 1 91 ? -0.095 8.886 -1.005 1.00 95.44 91 LEU A O 1
ATOM 717 N N . PHE A 1 92 ? 0.411 8.742 -3.199 1.00 94.69 92 PHE A N 1
ATOM 718 C CA . PHE A 1 92 ? -0.823 8.072 -3.592 1.00 94.69 92 PHE A CA 1
ATOM 719 C C . PHE A 1 92 ? -0.949 6.710 -2.903 1.00 94.69 92 PHE A C 1
ATOM 721 O O . PHE A 1 92 ? -1.979 6.432 -2.296 1.00 94.69 92 PHE A O 1
ATOM 728 N N . ALA A 1 93 ? 0.118 5.910 -2.889 1.00 95.56 93 ALA A N 1
ATOM 729 C CA . ALA A 1 93 ? 0.125 4.614 -2.229 1.00 95.56 93 ALA A CA 1
ATOM 730 C C . ALA A 1 93 ? -0.133 4.720 -0.721 1.00 95.56 93 ALA A C 1
ATOM 732 O O . ALA A 1 93 ? -1.016 4.042 -0.194 1.00 95.56 93 ALA A O 1
ATOM 733 N N . LEU A 1 94 ? 0.565 5.629 -0.032 1.00 96.88 94 LEU A N 1
ATOM 734 C CA . LEU A 1 94 ? 0.336 5.876 1.391 1.00 96.88 94 LEU A CA 1
ATOM 735 C C . LEU A 1 94 ? -1.114 6.294 1.673 1.00 96.88 94 LEU A C 1
ATOM 737 O O . LEU A 1 94 ? -1.737 5.766 2.595 1.00 96.88 94 LEU A O 1
ATOM 741 N N . LYS A 1 95 ? -1.661 7.222 0.877 1.00 95.12 95 LYS A N 1
ATOM 742 C CA . LYS A 1 95 ? -3.057 7.661 0.986 1.00 95.12 95 LYS A CA 1
ATOM 743 C C . LYS A 1 95 ? -4.018 6.479 0.882 1.00 95.12 95 LYS A C 1
ATOM 745 O O . LYS A 1 95 ? -4.873 6.310 1.744 1.00 95.12 95 LYS A O 1
ATOM 750 N N . GLU A 1 96 ? -3.903 5.686 -0.174 1.00 93.62 96 GLU A N 1
ATOM 751 C CA . GLU A 1 96 ? -4.860 4.623 -0.480 1.00 93.62 96 GLU A CA 1
ATOM 752 C C . GLU A 1 96 ? -4.835 3.507 0.570 1.00 93.62 96 GLU A C 1
ATOM 754 O O . GLU A 1 96 ? -5.883 3.008 0.987 1.00 93.62 96 GLU A O 1
ATOM 759 N N . LEU A 1 97 ? -3.646 3.164 1.070 1.00 94.44 97 LEU A N 1
ATOM 760 C CA . LEU A 1 97 ? -3.491 2.219 2.172 1.00 94.44 97 LEU A CA 1
ATOM 761 C C . LEU A 1 97 ? -4.081 2.755 3.489 1.00 94.44 97 LEU A C 1
ATOM 763 O O . LEU A 1 97 ? -4.792 2.030 4.186 1.00 94.44 97 LEU A O 1
ATOM 767 N N . LEU A 1 98 ? -3.842 4.030 3.815 1.00 95.00 98 LEU A N 1
ATOM 768 C CA . LEU A 1 98 ? -4.418 4.692 4.992 1.00 95.00 98 LEU A CA 1
ATOM 769 C C . LEU A 1 98 ? -5.946 4.802 4.923 1.00 95.00 98 LEU A C 1
ATOM 771 O O . LEU A 1 98 ? -6.621 4.660 5.948 1.00 95.00 98 LEU A O 1
ATOM 775 N N . ASP A 1 99 ? -6.488 5.074 3.740 1.00 92.25 99 ASP A N 1
ATOM 776 C CA . ASP A 1 99 ? -7.926 5.137 3.481 1.00 92.25 99 ASP A CA 1
ATOM 777 C C . ASP A 1 99 ? -8.567 3.757 3.702 1.00 92.25 99 ASP A C 1
ATOM 779 O O . ASP A 1 99 ? -9.549 3.638 4.435 1.00 92.25 99 ASP A O 1
ATOM 783 N N . ASN A 1 100 ? -7.959 2.694 3.161 1.00 90.19 100 ASN A N 1
ATOM 784 C CA . ASN A 1 100 ? -8.413 1.314 3.357 1.00 90.19 100 ASN A CA 1
ATOM 785 C C . ASN A 1 100 ? -8.405 0.889 4.833 1.00 90.19 100 ASN A C 1
ATOM 787 O O . ASN A 1 100 ? -9.392 0.330 5.317 1.00 90.19 100 ASN A O 1
ATOM 791 N N . ALA A 1 101 ? -7.320 1.181 5.553 1.00 92.75 101 ALA A N 1
ATOM 792 C CA . ALA A 1 101 ? -7.196 0.908 6.984 1.00 92.75 101 ALA A CA 1
ATOM 793 C C . ALA A 1 101 ? -8.280 1.630 7.804 1.00 92.75 101 ALA A C 1
ATOM 795 O O . ALA A 1 101 ? -8.892 1.055 8.707 1.00 92.75 101 ALA A O 1
ATOM 796 N N . TRP A 1 102 ? -8.537 2.898 7.482 1.00 92.81 102 TRP A N 1
ATOM 797 C CA . TRP A 1 102 ? -9.535 3.712 8.170 1.00 92.81 102 TRP A CA 1
ATOM 798 C C . TRP A 1 102 ? -10.968 3.248 7.905 1.00 92.81 102 TRP A C 1
ATOM 800 O O . TRP A 1 102 ? -11.754 3.155 8.852 1.00 92.81 102 TRP A O 1
ATOM 810 N N . ASP A 1 103 ? -11.299 2.938 6.649 1.00 89.50 103 ASP A N 1
ATOM 811 C CA . ASP A 1 103 ? -12.612 2.412 6.270 1.00 89.50 103 ASP A CA 1
ATOM 812 C C . ASP A 1 103 ? -12.918 1.119 7.023 1.00 89.50 103 ASP A C 1
ATOM 814 O O . ASP A 1 103 ? -13.967 1.012 7.655 1.00 89.50 103 ASP A O 1
ATOM 818 N N . PHE A 1 104 ? -11.964 0.183 7.063 1.00 90.25 104 PHE A N 1
ATOM 819 C CA . PHE A 1 104 ? -12.119 -1.060 7.812 1.00 90.25 104 PHE A CA 1
ATOM 820 C C . PHE A 1 104 ? -12.447 -0.802 9.293 1.00 90.25 104 PHE A C 1
ATOM 822 O O . PHE A 1 104 ? -13.421 -1.331 9.831 1.00 90.25 104 PHE A O 1
ATOM 829 N N . LEU A 1 105 ? -11.688 0.072 9.962 1.00 93.25 105 LEU A N 1
ATOM 830 C CA . LEU A 1 105 ? -11.944 0.398 11.369 1.00 93.25 105 LEU A CA 1
ATOM 831 C C . LEU A 1 105 ? -13.271 1.132 11.590 1.00 93.25 105 LEU A C 1
ATOM 833 O O . LEU A 1 105 ? -13.827 1.082 12.686 1.00 93.25 105 LEU A O 1
ATOM 837 N N . ASN A 1 106 ? -13.787 1.846 10.597 1.00 90.75 106 ASN A N 1
ATOM 838 C CA . ASN A 1 106 ? -15.099 2.472 10.701 1.00 90.75 106 ASN A CA 1
ATOM 839 C C . ASN A 1 106 ? -16.242 1.492 10.473 1.00 90.75 106 ASN A C 1
ATOM 841 O O . ASN A 1 106 ? -17.261 1.595 11.154 1.00 90.75 106 ASN A O 1
ATOM 845 N N . ASP A 1 107 ? -16.080 0.562 9.544 1.00 88.12 107 ASP A N 1
ATOM 846 C CA . ASP A 1 107 ? -17.111 -0.418 9.236 1.00 88.12 107 ASP A CA 1
ATOM 847 C C . ASP A 1 107 ? -17.293 -1.402 10.390 1.00 88.12 107 ASP A C 1
ATOM 849 O O . ASP A 1 107 ? -18.423 -1.679 10.793 1.00 88.12 107 ASP A O 1
ATOM 853 N N . TYR A 1 108 ? -16.186 -1.867 10.970 1.00 91.06 108 TYR A N 1
ATOM 854 C CA . TYR A 1 108 ? -16.212 -2.949 11.952 1.00 91.06 108 TYR A CA 1
ATOM 855 C C . TYR A 1 108 ? -16.009 -2.492 13.400 1.00 91.06 108 TYR A C 1
ATOM 857 O O . TYR A 1 108 ? -16.560 -3.101 14.310 1.00 91.06 108 TYR A O 1
ATOM 865 N N . TYR A 1 109 ? -15.292 -1.387 13.629 1.00 93.38 109 TYR A N 1
ATOM 866 C CA . TYR A 1 109 ? -14.870 -0.958 14.971 1.00 93.38 109 TYR A CA 1
ATOM 867 C C . TYR A 1 109 ? -15.325 0.470 15.326 1.00 93.38 109 TYR A C 1
ATOM 869 O O . TYR A 1 109 ? -14.757 1.113 16.209 1.00 93.38 109 TYR A O 1
ATOM 877 N N . SER A 1 110 ? -16.359 1.021 14.668 1.00 91.12 110 SER A N 1
ATOM 878 C CA . SER A 1 110 ? -16.765 2.429 14.880 1.00 91.12 110 SER A CA 1
ATOM 879 C C . SER A 1 110 ? -17.141 2.782 16.322 1.00 91.12 110 SER A C 1
ATOM 881 O O . SER A 1 110 ? -16.920 3.932 16.723 1.00 91.12 110 SER A O 1
ATOM 883 N N . GLN A 1 111 ? -17.694 1.819 17.067 1.00 91.12 111 GLN A N 1
ATOM 884 C CA . GLN A 1 111 ? -18.120 1.954 18.467 1.00 91.12 111 GLN A CA 1
ATOM 885 C C . GLN A 1 111 ? -17.099 1.405 19.472 1.00 91.12 111 GLN A C 1
ATOM 887 O O . GLN A 1 111 ? -17.315 1.528 20.676 1.00 91.12 111 GLN A O 1
ATOM 892 N N . CYS A 1 112 ? -16.003 0.814 18.995 1.00 92.31 112 CYS A N 1
ATOM 893 C CA . CYS A 1 112 ? -14.959 0.270 19.852 1.00 92.31 112 CYS A CA 1
ATOM 894 C C . CYS A 1 112 ? -14.089 1.398 20.428 1.00 92.31 112 CYS A C 1
ATOM 896 O O . CYS A 1 112 ? -14.016 2.495 19.842 1.00 92.31 112 CYS A O 1
ATOM 898 N N . PRO A 1 113 ? -13.446 1.163 21.582 1.00 92.69 113 PRO A N 1
ATOM 899 C CA . PRO A 1 113 ? -12.580 2.151 22.199 1.00 92.69 113 PRO A CA 1
ATOM 900 C C . PRO A 1 113 ? -11.304 2.371 21.368 1.00 92.69 113 PRO A C 1
ATOM 902 O O . PRO A 1 113 ? -11.034 1.681 20.384 1.00 92.69 113 PRO A O 1
ATOM 905 N N . LYS A 1 114 ? -10.532 3.403 21.720 1.00 91.31 114 LYS A N 1
ATOM 906 C CA . LYS A 1 114 ? -9.414 3.892 20.894 1.00 91.31 114 LYS A CA 1
ATOM 907 C C . LYS A 1 114 ? -8.300 2.849 20.753 1.00 91.31 114 LYS A C 1
ATOM 909 O O . LYS A 1 114 ? -7.689 2.740 19.695 1.00 91.31 114 LYS A O 1
ATOM 914 N N . GLU A 1 115 ? -8.069 2.080 21.805 1.00 90.62 115 GLU A N 1
ATOM 915 C CA . GLU A 1 115 ? -7.080 1.010 21.911 1.00 90.62 115 GLU A CA 1
ATOM 916 C C . GLU A 1 115 ? -7.309 -0.150 20.929 1.00 90.62 115 GLU A C 1
ATOM 918 O O . GLU A 1 115 ? -6.339 -0.804 20.540 1.00 90.62 115 GLU A O 1
ATOM 923 N N . ASP A 1 116 ? -8.544 -0.346 20.462 1.00 93.69 116 ASP A N 1
ATOM 924 C CA . ASP A 1 116 ? -8.901 -1.356 19.455 1.00 93.69 116 ASP A CA 1
ATOM 925 C C . ASP A 1 116 ? -8.895 -0.782 18.034 1.00 93.69 116 ASP A C 1
ATOM 927 O O . ASP A 1 116 ? -9.155 -1.489 17.059 1.00 93.69 116 ASP A O 1
ATOM 931 N N . ARG A 1 117 ? -8.592 0.514 17.892 1.00 96.50 117 ARG A N 1
ATOM 932 C CA . ARG A 1 117 ? -8.651 1.272 16.639 1.00 96.50 117 ARG A CA 1
ATOM 933 C C . ARG A 1 117 ? -7.303 1.913 16.344 1.00 96.50 117 ARG A C 1
ATOM 935 O O . ARG A 1 117 ? -7.122 3.124 16.482 1.00 96.50 117 ARG A O 1
ATOM 942 N N . LYS A 1 118 ? -6.354 1.082 15.933 1.00 97.25 118 LYS A N 1
ATOM 943 C CA . LYS A 1 118 ? -4.960 1.458 15.702 1.00 97.25 118 LYS A CA 1
ATOM 944 C C . LYS A 1 118 ? -4.647 1.437 14.214 1.00 97.25 118 LYS A C 1
ATOM 946 O O . LYS A 1 118 ? -5.012 0.478 13.539 1.00 97.25 118 LYS A O 1
ATOM 951 N N . ILE A 1 119 ? -3.944 2.454 13.724 1.00 97.62 119 ILE A N 1
ATOM 952 C CA . ILE A 1 119 ? -3.340 2.478 12.388 1.00 97.62 119 ILE A CA 1
ATOM 953 C C . ILE A 1 119 ? -1.845 2.764 12.536 1.00 97.62 119 ILE A C 1
ATOM 955 O O . ILE A 1 119 ? -1.458 3.799 13.072 1.00 97.62 119 ILE A O 1
ATOM 959 N N . GLY A 1 120 ? -1.002 1.859 12.054 1.00 97.62 120 GLY A N 1
ATOM 960 C CA . GLY A 1 120 ? 0.446 2.039 12.002 1.00 97.62 120 GLY A CA 1
ATOM 961 C C . GLY A 1 120 ? 0.923 2.236 10.572 1.00 97.62 120 GLY A C 1
ATOM 962 O O . GLY A 1 120 ? 0.455 1.547 9.669 1.00 97.62 120 GLY A O 1
ATOM 963 N N . VAL A 1 121 ? 1.859 3.156 10.371 1.00 98.31 121 VAL A N 1
ATOM 964 C CA . VAL A 1 121 ? 2.580 3.345 9.108 1.00 98.31 121 VAL A CA 1
ATOM 965 C C . VAL A 1 121 ? 4.053 3.046 9.350 1.00 98.31 121 VAL A C 1
ATOM 967 O O . VAL A 1 121 ? 4.627 3.542 10.315 1.00 98.31 121 VAL A O 1
ATOM 970 N N . SER A 1 122 ? 4.664 2.256 8.478 1.00 98.06 122 SER A N 1
ATOM 971 C CA . SER A 1 122 ? 6.108 2.038 8.456 1.00 98.06 122 SER A CA 1
ATOM 972 C C . SER A 1 122 ? 6.617 2.285 7.042 1.00 98.06 122 SER A C 1
ATOM 974 O O . SER A 1 122 ? 6.043 1.787 6.070 1.00 98.06 122 SER A O 1
ATOM 976 N N . ILE A 1 123 ? 7.654 3.108 6.937 1.00 96.88 123 ILE A N 1
ATOM 977 C CA . ILE A 1 123 ? 8.339 3.421 5.688 1.00 96.88 123 ILE A CA 1
ATOM 978 C C . ILE A 1 123 ? 9.746 2.851 5.770 1.00 96.88 123 ILE A C 1
ATOM 980 O O . ILE A 1 123 ? 10.455 3.106 6.738 1.00 96.88 123 ILE A O 1
ATOM 984 N N . LYS A 1 124 ? 10.172 2.121 4.746 1.00 95.81 124 LYS A N 1
ATOM 985 C CA . LYS A 1 124 ? 11.533 1.592 4.656 1.00 95.81 124 LYS A CA 1
ATOM 986 C C . LYS A 1 124 ? 12.111 1.881 3.283 1.00 95.81 124 LYS A C 1
ATOM 988 O O . LYS A 1 124 ? 11.391 1.801 2.291 1.00 95.81 124 LYS A O 1
ATOM 993 N N . ILE A 1 125 ? 13.392 2.233 3.231 1.00 93.94 125 ILE A N 1
ATOM 994 C CA . ILE A 1 125 ? 14.120 2.382 1.969 1.00 93.94 125 ILE A CA 1
ATOM 995 C C . ILE A 1 125 ? 15.219 1.331 1.908 1.00 93.94 125 ILE A C 1
ATOM 997 O O . ILE A 1 125 ? 16.187 1.383 2.666 1.00 93.94 125 ILE A O 1
ATOM 1001 N N . ASP A 1 126 ? 15.063 0.396 0.980 1.00 91.69 126 ASP A N 1
ATOM 1002 C CA . ASP A 1 126 ? 16.023 -0.661 0.707 1.00 91.69 126 ASP A CA 1
ATOM 1003 C C . ASP A 1 126 ? 16.969 -0.227 -0.410 1.00 91.69 126 ASP A C 1
ATOM 1005 O O . ASP A 1 126 ? 16.568 -0.064 -1.565 1.00 91.69 126 ASP A O 1
ATOM 1009 N N . ARG A 1 127 ? 18.247 -0.036 -0.056 1.00 87.44 127 ARG A N 1
ATOM 1010 C CA . ARG A 1 127 ? 19.276 0.309 -1.039 1.00 87.44 127 ARG A CA 1
ATOM 1011 C C . ARG A 1 127 ? 19.603 -0.868 -1.920 1.00 87.44 127 ARG A C 1
ATOM 1013 O O . ARG A 1 127 ? 19.953 -1.940 -1.419 1.00 87.44 127 ARG A O 1
ATOM 1020 N N . LYS A 1 128 ? 19.576 -0.636 -3.226 1.00 85.31 128 LYS A N 1
ATOM 1021 C CA . LYS A 1 128 ? 20.038 -1.623 -4.197 1.00 85.31 128 LYS A CA 1
ATOM 1022 C C . LYS A 1 128 ? 21.482 -1.318 -4.624 1.00 85.31 128 LYS A C 1
ATOM 1024 O O . LYS A 1 128 ? 21.959 -0.192 -4.461 1.00 85.31 128 LYS A O 1
ATOM 1029 N N . PRO A 1 129 ? 22.235 -2.323 -5.108 1.00 79.31 129 PRO A N 1
ATOM 1030 C CA . PRO A 1 129 ? 23.570 -2.107 -5.657 1.00 79.31 129 PRO A CA 1
ATOM 1031 C C . PRO A 1 129 ? 23.574 -1.061 -6.784 1.00 79.31 129 PRO A C 1
ATOM 1033 O O . PRO A 1 129 ? 22.565 -0.848 -7.456 1.00 79.31 129 PRO A O 1
ATOM 1036 N N . GLN A 1 130 ? 24.729 -0.422 -7.006 1.00 63.75 130 GLN A N 1
ATOM 1037 C CA . GLN A 1 130 ? 24.907 0.614 -8.033 1.00 63.75 130 GLN A CA 1
ATOM 1038 C C . GLN A 1 130 ? 24.368 0.148 -9.402 1.00 63.75 130 GLN A C 1
ATOM 1040 O O . GLN A 1 130 ? 24.695 -0.951 -9.841 1.00 63.75 130 GLN A O 1
ATOM 1045 N N . ALA A 1 131 ? 23.579 1.017 -10.053 1.00 65.19 131 ALA A N 1
ATOM 1046 C CA . ALA A 1 131 ? 22.794 0.822 -11.289 1.00 65.19 131 ALA A CA 1
ATOM 1047 C C . ALA A 1 131 ? 21.348 0.302 -11.137 1.00 65.19 131 ALA A C 1
ATOM 1049 O O . ALA A 1 131 ? 20.604 0.348 -12.114 1.00 65.19 131 ALA A O 1
ATOM 1050 N N . GLN A 1 132 ? 20.907 -0.109 -9.942 1.00 77.75 132 GLN A N 1
ATOM 1051 C CA . GLN A 1 132 ? 19.494 -0.411 -9.672 1.00 77.75 132 GLN A CA 1
ATOM 1052 C C . GLN A 1 132 ? 18.808 0.733 -8.912 1.00 77.75 132 GLN A C 1
ATOM 1054 O O . GLN A 1 132 ? 19.447 1.468 -8.160 1.00 77.75 132 GLN A O 1
ATOM 1059 N N . LYS A 1 133 ? 17.496 0.890 -9.122 1.00 87.06 133 LYS A N 1
ATOM 1060 C CA . LYS A 1 133 ? 16.662 1.857 -8.390 1.00 87.06 133 LYS A CA 1
ATOM 1061 C C . LYS A 1 133 ? 16.543 1.408 -6.927 1.00 87.06 133 LYS A C 1
ATOM 1063 O O . LYS A 1 133 ? 16.297 0.230 -6.678 1.00 87.06 133 LYS A O 1
ATOM 1068 N N . ASP A 1 134 ? 16.693 2.332 -5.976 1.00 91.19 134 ASP A N 1
ATOM 1069 C CA . ASP A 1 134 ? 16.378 2.069 -4.563 1.00 91.19 134 ASP A CA 1
ATOM 1070 C C . ASP A 1 134 ? 14.890 1.730 -4.417 1.00 91.19 134 ASP A C 1
ATOM 1072 O O . ASP A 1 134 ? 14.065 2.206 -5.198 1.00 91.19 134 ASP A O 1
ATOM 1076 N N . ILE A 1 135 ? 14.525 0.930 -3.416 1.00 94.62 135 ILE A N 1
ATOM 1077 C CA . ILE A 1 135 ? 13.138 0.490 -3.224 1.00 94.62 135 ILE A CA 1
ATOM 1078 C C . ILE A 1 135 ? 12.532 1.162 -2.000 1.00 94.62 135 ILE A C 1
ATOM 1080 O O . ILE A 1 135 ? 13.047 1.050 -0.892 1.00 94.62 135 ILE A O 1
ATOM 1084 N N . LEU A 1 136 ? 11.405 1.841 -2.195 1.00 96.31 136 LEU A N 1
ATOM 1085 C CA . LEU A 1 136 ? 10.556 2.342 -1.127 1.00 96.31 136 LEU A CA 1
ATOM 1086 C C . LEU A 1 136 ? 9.494 1.305 -0.776 1.00 96.31 136 LEU A C 1
ATOM 1088 O O . LEU A 1 136 ? 8.604 1.034 -1.579 1.00 96.31 136 LEU A O 1
ATOM 1092 N N . CYS A 1 137 ? 9.518 0.820 0.456 1.00 97.44 137 CYS A N 1
ATOM 1093 C CA . CYS A 1 137 ? 8.484 -0.038 1.013 1.00 97.44 137 CYS A CA 1
ATOM 1094 C C . CYS A 1 137 ? 7.558 0.801 1.901 1.00 97.44 137 CYS A C 1
ATOM 1096 O O . CYS A 1 137 ? 7.988 1.397 2.892 1.00 97.44 137 CYS A O 1
ATOM 1098 N N . ILE A 1 138 ? 6.275 0.852 1.541 1.00 98.00 138 ILE A N 1
ATOM 1099 C CA . ILE A 1 138 ? 5.224 1.530 2.305 1.00 98.00 138 ILE A CA 1
ATOM 1100 C C . ILE A 1 138 ? 4.320 0.467 2.904 1.00 98.00 138 ILE A C 1
ATOM 1102 O O . ILE A 1 138 ? 3.582 -0.210 2.189 1.00 98.00 138 ILE A O 1
ATOM 1106 N N . ARG A 1 139 ? 4.347 0.355 4.228 1.00 97.88 139 ARG A N 1
ATOM 1107 C CA . ARG A 1 139 ? 3.557 -0.604 4.993 1.00 97.88 139 ARG A CA 1
ATOM 1108 C C . ARG A 1 139 ? 2.528 0.132 5.836 1.00 97.88 139 ARG A C 1
ATOM 1110 O O . ARG A 1 139 ? 2.874 1.016 6.619 1.00 97.88 139 ARG A O 1
ATOM 1117 N N . VAL A 1 140 ? 1.263 -0.258 5.712 1.00 97.75 140 VAL A N 1
ATOM 1118 C CA . VAL A 1 140 ? 0.181 0.240 6.568 1.00 97.75 140 VAL A CA 1
ATOM 1119 C C . VAL A 1 140 ? -0.499 -0.929 7.251 1.00 97.75 140 VAL A C 1
ATOM 1121 O O . VAL A 1 140 ? -0.934 -1.884 6.609 1.00 97.75 140 VAL A O 1
ATOM 1124 N N . ARG A 1 141 ? -0.608 -0.821 8.570 1.00 96.50 141 ARG A N 1
ATOM 1125 C CA . ARG A 1 141 ? -1.244 -1.785 9.456 1.00 96.50 141 ARG A CA 1
ATOM 1126 C C . ARG A 1 141 ? -2.479 -1.167 10.090 1.00 96.50 141 ARG A C 1
ATOM 1128 O O . ARG A 1 141 ? -2.422 -0.027 10.539 1.00 96.50 141 ARG A O 1
ATOM 1135 N N . ASN A 1 142 ? -3.549 -1.935 10.236 1.00 96.69 142 ASN A N 1
ATOM 1136 C CA . ASN A 1 142 ? -4.661 -1.616 11.123 1.00 96.69 142 ASN A CA 1
ATOM 1137 C C . ASN A 1 142 ? -4.925 -2.744 12.123 1.00 96.69 142 ASN A C 1
ATOM 1139 O O . ASN A 1 142 ? -4.655 -3.913 11.842 1.00 96.69 142 ASN A O 1
ATOM 1143 N N . SER A 1 143 ? -5.470 -2.406 13.291 1.00 96.88 143 SER A N 1
ATOM 1144 C CA . SER A 1 143 ? -5.958 -3.402 14.250 1.00 96.88 143 SER A CA 1
ATOM 1145 C C . SER A 1 143 ? -7.111 -4.220 13.671 1.00 96.88 143 SER A C 1
ATOM 1147 O O . SER A 1 143 ? -7.928 -3.726 12.893 1.00 96.88 143 SER A O 1
ATOM 1149 N N . ASN A 1 144 ? -7.149 -5.491 14.053 1.00 95.12 144 ASN A N 1
ATOM 1150 C CA . ASN A 1 144 ? -8.192 -6.461 13.760 1.00 95.12 144 ASN A CA 1
ATOM 1151 C C . ASN A 1 144 ? -8.326 -7.422 14.957 1.00 95.12 144 ASN A C 1
ATOM 1153 O O . ASN A 1 144 ? -8.067 -8.619 14.844 1.00 95.12 144 ASN A O 1
ATOM 1157 N N . VAL A 1 145 ? -8.651 -6.868 16.128 1.00 94.56 145 VAL A N 1
ATOM 1158 C CA . VAL A 1 145 ? -8.624 -7.584 17.418 1.00 94.56 145 VAL A CA 1
ATOM 1159 C C . VAL A 1 145 ? -9.577 -8.781 17.463 1.00 94.56 145 VAL A C 1
ATOM 1161 O O . VAL A 1 145 ? -9.248 -9.792 18.077 1.00 94.56 145 VAL A O 1
ATOM 1164 N N . ASP A 1 146 ? -10.692 -8.710 16.733 1.00 93.88 146 ASP A N 1
ATOM 1165 C CA . ASP A 1 146 ? -11.683 -9.788 16.643 1.00 93.88 146 ASP A CA 1
ATOM 1166 C C . ASP A 1 146 ? -11.374 -10.794 15.520 1.00 93.88 146 ASP A C 1
ATOM 1168 O O . ASP A 1 146 ? -12.183 -11.676 15.231 1.00 93.88 146 ASP A O 1
ATOM 1172 N N . ASN A 1 147 ? -10.210 -10.672 14.866 1.00 94.19 147 ASN A N 1
ATOM 1173 C CA . ASN A 1 147 ? -9.776 -11.530 13.763 1.00 94.19 147 ASN A CA 1
ATOM 1174 C C . ASN A 1 147 ? -10.832 -11.650 12.643 1.00 94.19 147 ASN A C 1
ATOM 1176 O O . ASN A 1 147 ? -11.094 -12.733 12.114 1.00 94.19 147 ASN A O 1
ATOM 1180 N N . ILE A 1 148 ? -11.450 -10.525 12.275 1.00 92.31 148 ILE A N 1
ATOM 1181 C CA . ILE A 1 148 ? -12.447 -10.458 11.202 1.00 92.31 148 ILE A CA 1
ATOM 1182 C C . ILE A 1 148 ? -11.797 -10.933 9.906 1.00 92.31 148 ILE A C 1
ATOM 1184 O O . ILE A 1 148 ? -10.699 -10.486 9.557 1.00 92.31 148 ILE A O 1
ATOM 1188 N N . LEU A 1 149 ? -12.457 -11.849 9.199 1.00 89.81 149 LEU A N 1
ATOM 1189 C CA . LEU A 1 149 ? -11.964 -12.355 7.923 1.00 89.81 149 LEU A CA 1
ATOM 1190 C C . LEU A 1 149 ? -11.916 -11.220 6.899 1.00 89.81 149 LEU A C 1
ATOM 1192 O O . LEU A 1 149 ? -12.913 -10.544 6.647 1.00 89.81 149 LEU A O 1
ATOM 1196 N N . VAL A 1 150 ? -10.742 -11.014 6.310 1.00 87.88 150 VAL A N 1
ATOM 1197 C CA . VAL A 1 150 ? -10.511 -10.007 5.271 1.00 87.88 150 VAL A CA 1
ATOM 1198 C C . VAL A 1 150 ? -9.802 -10.638 4.080 1.00 87.88 150 VAL A C 1
ATOM 1200 O O . VAL A 1 150 ? -9.113 -11.650 4.204 1.00 87.88 150 VAL A O 1
ATOM 1203 N N . PHE A 1 151 ? -9.987 -10.048 2.897 1.00 84.75 151 PHE A N 1
ATOM 1204 C CA . PHE A 1 151 ? -9.451 -10.564 1.631 1.00 84.75 151 PHE A CA 1
ATOM 1205 C C . PHE A 1 151 ? -9.719 -12.071 1.424 1.00 84.75 151 PHE A C 1
ATOM 1207 O O . PHE A 1 151 ? -8.818 -12.838 1.067 1.00 84.75 151 PHE A O 1
ATOM 1214 N N . GLU A 1 152 ? -10.967 -12.493 1.654 1.00 83.50 152 GLU A N 1
ATOM 1215 C CA . GLU A 1 152 ? -11.411 -13.889 1.502 1.00 83.50 152 GLU A CA 1
ATOM 1216 C C . GLU A 1 152 ? -11.162 -14.428 0.086 1.00 83.50 152 GLU A C 1
ATOM 1218 O O . GLU A 1 152 ? -10.845 -15.600 -0.088 1.00 83.50 152 GLU A O 1
ATOM 1223 N N . ASN A 1 153 ? -11.236 -13.554 -0.924 1.00 84.94 153 ASN A N 1
ATOM 1224 C CA . ASN A 1 153 ? -10.902 -13.876 -2.307 1.00 84.94 153 ASN A CA 1
ATOM 1225 C C . ASN A 1 153 ? -9.820 -12.934 -2.851 1.00 84.94 153 ASN A C 1
ATOM 1227 O O . ASN A 1 153 ? -10.085 -12.063 -3.680 1.00 84.94 153 ASN A O 1
ATOM 1231 N N . LEU A 1 154 ? -8.594 -13.097 -2.347 1.00 86.00 154 LEU A N 1
ATOM 1232 C CA . LEU A 1 154 ? -7.444 -12.316 -2.806 1.00 86.00 154 LEU A CA 1
ATOM 1233 C C . LEU A 1 154 ? -7.157 -12.534 -4.304 1.00 86.00 154 LEU A C 1
ATOM 1235 O O . LEU A 1 154 ? -6.830 -11.578 -4.996 1.00 86.00 154 LEU A O 1
ATOM 1239 N N . TYR A 1 155 ? -7.366 -13.747 -4.823 1.00 87.38 155 TYR A N 1
ATOM 1240 C CA . TYR A 1 155 ? -7.213 -14.055 -6.250 1.00 87.38 155 TYR A CA 1
ATOM 1241 C C . TYR A 1 155 ? -8.105 -13.179 -7.136 1.00 87.38 155 TYR A C 1
ATOM 1243 O O . TYR A 1 155 ? -7.642 -12.637 -8.136 1.00 87.38 155 TYR A O 1
ATOM 1251 N N . ALA A 1 156 ? -9.370 -12.974 -6.755 1.00 84.06 156 ALA A N 1
ATOM 1252 C CA . ALA A 1 156 ? -10.261 -12.088 -7.499 1.00 84.06 156 ALA A CA 1
ATOM 1253 C C . ALA A 1 156 ? -9.810 -10.622 -7.433 1.00 84.06 156 ALA A C 1
ATOM 1255 O O . ALA A 1 156 ? -9.919 -9.908 -8.431 1.00 84.06 156 ALA A O 1
ATOM 1256 N N . THR A 1 157 ? -9.247 -10.182 -6.299 1.00 83.50 157 THR A N 1
ATOM 1257 C CA . THR A 1 157 ? -8.656 -8.841 -6.178 1.00 83.50 157 THR A CA 1
ATOM 1258 C C . THR A 1 157 ? -7.579 -8.604 -7.225 1.00 83.50 157 THR A C 1
ATOM 1260 O O . THR A 1 157 ? -7.530 -7.495 -7.733 1.00 83.50 157 THR A O 1
ATOM 1263 N N . PHE A 1 158 ? -6.802 -9.624 -7.601 1.00 86.00 158 PHE A N 1
ATOM 1264 C CA . PHE A 1 158 ? -5.710 -9.552 -8.580 1.00 86.00 158 PHE A CA 1
ATOM 1265 C C . PHE A 1 158 ? -6.052 -10.145 -9.961 1.00 86.00 158 PHE A C 1
ATOM 1267 O O . PHE A 1 158 ? -5.171 -10.408 -10.770 1.00 86.00 158 PHE A O 1
ATOM 1274 N N . ASN A 1 159 ? -7.337 -10.324 -10.273 1.00 85.19 159 ASN A N 1
ATOM 1275 C CA . ASN A 1 159 ? -7.767 -10.734 -11.609 1.00 85.19 159 ASN A CA 1
ATOM 1276 C C . ASN A 1 159 ? -7.763 -9.528 -12.569 1.00 85.19 159 ASN A C 1
ATOM 1278 O O . ASN A 1 159 ? -8.568 -8.622 -12.391 1.00 85.19 159 ASN A O 1
ATOM 1282 N N . TYR A 1 160 ? -6.904 -9.493 -13.586 1.00 82.38 160 TYR A N 1
ATOM 1283 C CA . TYR A 1 160 ? -6.808 -8.345 -14.503 1.00 82.38 160 TYR A CA 1
ATOM 1284 C C . TYR A 1 160 ? -7.890 -8.300 -15.597 1.00 82.38 160 TYR A C 1
ATOM 1286 O O . TYR A 1 160 ? -8.086 -7.259 -16.227 1.00 82.38 160 TYR A O 1
ATOM 1294 N N . ASP A 1 161 ? -8.653 -9.379 -15.782 1.00 80.38 161 ASP A N 1
ATOM 1295 C CA . ASP A 1 161 ? -9.807 -9.405 -16.691 1.00 80.38 161 ASP A CA 1
ATOM 1296 C C . ASP A 1 161 ? -11.063 -8.806 -16.047 1.00 80.38 161 ASP A C 1
ATOM 1298 O O . ASP A 1 161 ? -12.044 -8.469 -16.723 1.00 80.38 161 ASP A O 1
ATOM 1302 N N . GLN A 1 162 ? -11.062 -8.703 -14.716 1.00 74.88 162 GLN A N 1
ATOM 1303 C CA . GLN A 1 162 ? -12.222 -8.308 -13.933 1.00 74.88 162 GLN A CA 1
ATOM 1304 C C . GLN A 1 162 ? -11.844 -7.322 -12.835 1.00 74.88 162 GLN A C 1
ATOM 1306 O O . GLN A 1 162 ? -10.995 -7.558 -11.980 1.00 74.88 162 GLN A O 1
ATOM 1311 N N . TRP A 1 163 ? -12.580 -6.225 -12.763 1.00 71.81 163 TRP A N 1
ATOM 1312 C CA . TRP A 1 163 ? -12.588 -5.427 -11.551 1.00 71.81 163 TRP A CA 1
ATOM 1313 C C . TRP A 1 163 ? -13.243 -6.226 -10.435 1.00 71.81 163 TRP A C 1
ATOM 1315 O O . TRP A 1 163 ? -14.357 -6.703 -10.625 1.00 71.81 163 TRP A O 1
ATOM 1325 N N . TYR A 1 164 ? -12.613 -6.300 -9.267 1.00 72.19 164 TYR A N 1
ATOM 1326 C CA . TYR A 1 164 ? -13.196 -6.906 -8.076 1.00 72.19 164 TYR A CA 1
ATOM 1327 C C . TYR A 1 164 ? -13.139 -5.906 -6.928 1.00 72.19 164 TYR A C 1
ATOM 1329 O O . TYR A 1 164 ? -12.095 -5.322 -6.652 1.00 72.19 164 TYR A O 1
ATOM 1337 N N . SER A 1 165 ? -14.271 -5.670 -6.270 1.00 70.06 165 SER A N 1
ATOM 1338 C CA . SER A 1 165 ? -14.349 -4.711 -5.171 1.00 70.06 165 SER A CA 1
ATOM 1339 C C . SER A 1 165 ? -15.341 -5.139 -4.113 1.00 70.06 165 SER A C 1
ATOM 1341 O O . SER A 1 165 ? -16.522 -5.318 -4.398 1.00 70.06 165 SER A O 1
ATOM 1343 N N . THR A 1 166 ? -14.890 -5.196 -2.866 1.00 64.75 166 THR A N 1
ATOM 1344 C CA . THR A 1 166 ? -15.763 -5.347 -1.696 1.00 64.75 166 THR A CA 1
ATOM 1345 C C . THR A 1 166 ? -16.417 -4.025 -1.274 1.00 64.75 166 THR A C 1
ATOM 1347 O O . THR A 1 166 ? -17.393 -4.045 -0.530 1.00 64.75 166 THR A O 1
ATOM 1350 N N . LYS A 1 167 ? -15.938 -2.878 -1.787 1.00 64.94 167 LYS A N 1
ATOM 1351 C CA . LYS A 1 167 ? -16.414 -1.534 -1.409 1.00 64.94 167 LYS A CA 1
ATOM 1352 C C . LYS A 1 167 ? -17.583 -1.006 -2.255 1.00 64.94 167 LYS A C 1
ATOM 1354 O O . LYS A 1 167 ? -18.359 -0.191 -1.775 1.00 64.94 167 LYS A O 1
ATOM 1359 N N . ARG A 1 168 ? -17.774 -1.471 -3.499 1.00 54.38 168 ARG A N 1
ATOM 1360 C CA . ARG A 1 168 ? -18.765 -0.891 -4.444 1.00 54.38 168 ARG A CA 1
ATOM 1361 C C . ARG A 1 168 ? -20.246 -0.995 -4.027 1.00 54.38 168 ARG A C 1
ATOM 1363 O O . ARG A 1 168 ? -21.059 -0.250 -4.564 1.00 54.38 168 ARG A O 1
ATOM 1370 N N . TYR A 1 169 ? -20.617 -1.896 -3.112 1.00 46.03 169 TYR A N 1
ATOM 1371 C CA . TYR A 1 169 ? -21.995 -1.985 -2.585 1.00 46.03 169 TYR A CA 1
ATOM 1372 C C . TYR A 1 169 ? -22.243 -1.112 -1.352 1.00 46.03 169 TYR A C 1
ATOM 1374 O O . TYR A 1 169 ? -23.391 -0.945 -0.926 1.00 46.03 169 TYR A O 1
ATOM 1382 N N . GLN A 1 170 ? -21.192 -0.539 -0.768 1.00 45.97 170 GLN A N 1
ATOM 1383 C CA . GLN A 1 170 ? -21.357 0.439 0.287 1.00 45.97 170 GLN A CA 1
ATOM 1384 C C . GLN A 1 170 ? -21.831 1.727 -0.396 1.00 45.97 170 GLN A C 1
ATOM 1386 O O . GLN A 1 170 ? -21.198 2.252 -1.301 1.00 45.97 170 GLN A O 1
ATOM 1391 N N . HIS A 1 171 ? -22.991 2.234 0.007 1.00 40.84 171 HIS A N 1
ATOM 1392 C CA . HIS A 1 171 ? -23.638 3.495 -0.403 1.00 40.84 171 HIS A CA 1
ATOM 1393 C C . HIS A 1 171 ? -22.832 4.736 0.048 1.00 40.84 171 HIS A C 1
ATOM 1395 O O . HIS A 1 171 ? -23.377 5.781 0.400 1.00 40.84 171 HIS A O 1
ATOM 1401 N N . ARG A 1 172 ? -21.519 4.558 0.123 1.00 44.41 172 ARG A N 1
ATOM 1402 C CA . ARG A 1 172 ? -20.498 5.358 0.755 1.00 44.41 172 ARG A CA 1
ATOM 1403 C C . ARG A 1 172 ? -19.232 5.115 -0.060 1.00 44.41 172 ARG A C 1
ATOM 1405 O O . ARG A 1 172 ? -18.480 4.188 0.200 1.00 44.41 172 ARG A O 1
ATOM 1412 N N . GLU A 1 173 ? -19.015 5.961 -1.056 1.00 47.25 173 GLU A N 1
ATOM 1413 C CA . GLU A 1 173 ? -17.662 6.254 -1.527 1.00 47.25 173 GLU A CA 1
ATOM 1414 C C . GLU A 1 173 ? -16.972 7.012 -0.380 1.00 47.25 173 GLU A C 1
ATOM 1416 O O . GLU A 1 173 ? -16.970 8.240 -0.358 1.00 47.25 173 GLU A O 1
ATOM 1421 N N . THR A 1 174 ? -16.555 6.311 0.683 1.00 53.41 174 THR A N 1
ATOM 1422 C CA . THR A 1 174 ? -16.002 6.964 1.879 1.00 53.41 174 THR A CA 1
ATOM 1423 C C . THR A 1 174 ? -14.604 7.478 1.599 1.00 53.41 174 THR A C 1
ATOM 1425 O O . THR A 1 174 ? -14.404 8.692 1.603 1.00 53.41 174 THR A O 1
ATOM 1428 N N . CYS A 1 175 ? -13.651 6.578 1.353 1.00 57.16 175 CYS A N 1
ATOM 1429 C CA . CYS A 1 175 ? -12.242 6.893 1.150 1.00 57.16 175 CYS A CA 1
ATOM 1430 C C . CYS A 1 175 ? -11.566 5.853 0.223 1.00 57.16 175 CYS A C 1
ATOM 1432 O O . CYS A 1 175 ? -11.981 4.694 0.132 1.00 57.16 175 CYS A O 1
ATOM 1434 N N . GLY A 1 176 ? -10.505 6.273 -0.473 1.00 59.06 176 GLY A N 1
ATOM 1435 C CA . GLY A 1 176 ? -9.717 5.426 -1.375 1.00 59.06 176 GLY A CA 1
ATOM 1436 C C . GLY A 1 176 ? -10.420 4.974 -2.663 1.00 59.06 176 GLY A C 1
ATOM 1437 O O . GLY A 1 176 ? -11.618 5.148 -2.881 1.00 59.06 176 GLY A O 1
ATOM 1438 N N . SER A 1 177 ? -9.643 4.371 -3.550 1.00 60.62 177 SER A N 1
ATOM 1439 C CA . SER A 1 177 ? -10.099 3.714 -4.765 1.00 60.62 177 SER A CA 1
ATOM 1440 C C . SER A 1 177 ? -10.837 2.419 -4.425 1.00 60.62 177 SER A C 1
ATOM 1442 O O . SER A 1 177 ? -10.556 1.720 -3.449 1.00 60.62 177 SER A O 1
ATOM 1444 N N . LEU A 1 178 ? -11.846 2.109 -5.237 1.00 57.66 178 LEU A N 1
ATOM 1445 C CA . LEU A 1 178 ? -12.845 1.074 -4.978 1.00 57.66 178 LEU A CA 1
ATOM 1446 C C . LEU A 1 178 ? -12.291 -0.348 -5.181 1.00 57.66 178 LEU A C 1
ATOM 1448 O O . LEU A 1 178 ? -12.797 -1.086 -6.026 1.00 57.66 178 LEU A O 1
ATOM 1452 N N . GLY A 1 179 ? -11.305 -0.762 -4.383 1.00 61.25 179 GLY A N 1
ATOM 1453 C CA . GLY A 1 179 ? -10.787 -2.137 -4.313 1.00 61.25 179 GLY A CA 1
ATOM 1454 C C . GLY A 1 179 ? -9.686 -2.495 -5.315 1.00 61.25 179 GLY A C 1
ATOM 1455 O O . GLY A 1 179 ? -9.203 -3.619 -5.287 1.00 61.25 179 GLY A O 1
ATOM 1456 N N . ASP A 1 180 ? -9.263 -1.556 -6.158 1.00 74.88 180 ASP A N 1
ATOM 1457 C CA . ASP A 1 180 ? -8.277 -1.796 -7.226 1.00 74.88 180 ASP A CA 1
ATOM 1458 C C . ASP A 1 180 ? -6.892 -1.243 -6.918 1.00 74.88 180 ASP A C 1
ATOM 1460 O O . ASP A 1 180 ? -5.934 -1.562 -7.615 1.00 74.88 180 ASP A O 1
ATOM 1464 N N . PHE A 1 181 ? -6.755 -0.464 -5.839 1.00 85.94 181 PHE A N 1
ATOM 1465 C CA . PHE A 1 181 ? -5.450 0.038 -5.430 1.00 85.94 181 PHE A CA 1
ATOM 1466 C C . PHE A 1 181 ? -4.412 -1.079 -5.292 1.00 85.94 181 PHE A C 1
ATOM 1468 O O . PHE A 1 181 ? -3.268 -0.862 -5.645 1.00 85.94 181 PHE A O 1
ATOM 1475 N N . LEU A 1 182 ? -4.780 -2.267 -4.797 1.00 88.69 182 LEU A N 1
ATOM 1476 C CA . LEU A 1 182 ? -3.797 -3.334 -4.586 1.00 88.69 182 LEU A CA 1
ATOM 1477 C C . LEU A 1 182 ? -3.171 -3.823 -5.896 1.00 88.69 182 LEU A C 1
ATOM 1479 O O . LEU A 1 182 ? -1.954 -3.945 -5.960 1.00 88.69 182 LEU A O 1
ATOM 1483 N N . LYS A 1 183 ? -3.973 -4.019 -6.950 1.00 87.75 183 LYS A N 1
ATOM 1484 C CA . LYS A 1 183 ? -3.447 -4.267 -8.302 1.00 87.75 183 LYS A CA 1
ATOM 1485 C C . LYS A 1 183 ? -2.533 -3.126 -8.724 1.00 87.75 183 LYS A C 1
ATOM 1487 O O . LYS A 1 183 ? -1.357 -3.346 -8.977 1.00 87.75 183 LYS A O 1
ATOM 1492 N N . ARG A 1 184 ? -3.043 -1.891 -8.633 1.00 88.50 184 ARG A N 1
ATOM 1493 C CA . ARG A 1 184 ? -2.293 -0.694 -9.028 1.00 88.50 184 ARG A CA 1
ATOM 1494 C C . ARG A 1 184 ? -0.977 -0.525 -8.279 1.00 88.50 184 ARG A C 1
ATOM 1496 O O . ARG A 1 184 ? -0.013 -0.091 -8.879 1.00 88.50 184 ARG A O 1
ATOM 1503 N N . GLY A 1 185 ? -0.913 -0.839 -6.990 1.00 90.94 185 GLY A N 1
ATOM 1504 C CA . GLY A 1 185 ? 0.312 -0.733 -6.202 1.00 90.94 185 GLY A CA 1
ATOM 1505 C C . GLY A 1 185 ? 1.400 -1.665 -6.729 1.00 90.94 185 GLY A C 1
ATOM 1506 O O . GLY A 1 185 ? 2.547 -1.248 -6.853 1.00 90.94 185 GLY A O 1
ATOM 1507 N N . LEU A 1 186 ? 1.021 -2.891 -7.097 1.00 91.44 186 LEU A N 1
ATOM 1508 C CA . LEU A 1 186 ? 1.913 -3.868 -7.719 1.00 91.44 186 LEU A CA 1
ATOM 1509 C C . LEU A 1 186 ? 2.325 -3.432 -9.140 1.00 91.44 186 LEU A C 1
ATOM 1511 O O . LEU A 1 186 ? 3.505 -3.429 -9.485 1.00 91.44 186 LEU A O 1
ATOM 1515 N N . ASP A 1 187 ? 1.351 -2.979 -9.922 1.00 91.19 187 ASP A N 1
ATOM 1516 C CA . ASP A 1 187 ? 1.511 -2.461 -11.283 1.00 91.19 187 ASP A CA 1
ATOM 1517 C C . ASP A 1 187 ? 2.433 -1.238 -11.365 1.00 91.19 187 ASP A C 1
ATOM 1519 O O . ASP A 1 187 ? 3.295 -1.145 -12.236 1.00 91.19 187 ASP A O 1
ATOM 1523 N N . MET A 1 188 ? 2.272 -0.299 -10.431 1.00 94.00 188 MET A N 1
ATOM 1524 C CA . MET A 1 188 ? 3.101 0.895 -10.294 1.00 94.00 188 MET A CA 1
ATOM 1525 C C . MET A 1 188 ? 4.559 0.517 -10.016 1.00 94.00 188 MET A C 1
ATOM 1527 O O . MET A 1 188 ? 5.455 1.166 -10.551 1.00 94.00 188 MET A O 1
ATOM 1531 N N . GLY A 1 189 ? 4.806 -0.540 -9.234 1.00 93.75 189 GLY A N 1
ATOM 1532 C CA . GLY A 1 189 ? 6.147 -1.088 -9.022 1.00 93.75 189 GLY A CA 1
ATOM 1533 C C . GLY A 1 189 ? 6.797 -1.520 -10.338 1.00 93.75 189 GLY A C 1
ATOM 1534 O O . GLY A 1 189 ? 7.834 -0.978 -10.725 1.00 93.75 189 GLY A O 1
ATOM 1535 N N . TYR A 1 190 ? 6.130 -2.414 -11.075 1.00 93.00 190 TYR A N 1
ATOM 1536 C CA . TYR A 1 190 ? 6.604 -2.909 -12.372 1.00 93.00 190 TYR A CA 1
ATOM 1537 C C . TYR A 1 190 ? 6.786 -1.789 -13.408 1.00 93.00 190 TYR A C 1
ATOM 1539 O O . TYR A 1 190 ? 7.844 -1.669 -14.031 1.00 93.00 190 TYR A O 1
ATOM 1547 N N . ALA A 1 191 ? 5.772 -0.941 -13.586 1.00 91.75 191 ALA A N 1
ATOM 1548 C CA . ALA A 1 191 ? 5.782 0.116 -14.591 1.00 91.75 191 ALA A CA 1
ATOM 1549 C C . ALA A 1 191 ? 6.879 1.152 -14.321 1.00 91.75 191 ALA A C 1
ATOM 1551 O O . ALA A 1 191 ? 7.583 1.556 -15.243 1.00 91.75 191 ALA A O 1
ATOM 1552 N N . ALA A 1 192 ? 7.056 1.579 -13.064 1.00 91.44 192 ALA A N 1
ATOM 1553 C CA . ALA A 1 192 ? 8.124 2.517 -12.732 1.00 91.44 192 ALA A CA 1
ATOM 1554 C C . ALA A 1 192 ? 9.512 1.890 -12.848 1.00 91.44 192 ALA A C 1
ATOM 1556 O O . ALA A 1 192 ? 10.473 2.597 -13.144 1.00 91.44 192 ALA A O 1
ATOM 1557 N N . TRP A 1 193 ? 9.644 0.589 -12.602 1.00 90.12 193 TRP A N 1
ATOM 1558 C CA . TRP A 1 193 ? 10.927 -0.092 -12.696 1.00 90.12 193 TRP A CA 1
ATOM 1559 C C . TRP A 1 193 ? 11.392 -0.199 -14.149 1.00 90.12 193 TRP A C 1
ATOM 1561 O O . TRP A 1 193 ? 12.488 0.273 -14.456 1.00 90.12 193 TRP A O 1
ATOM 1571 N N . THR A 1 194 ? 10.509 -0.683 -15.026 1.00 87.19 194 THR A N 1
ATOM 1572 C CA . THR A 1 194 ? 10.746 -0.869 -16.469 1.00 87.19 194 THR A CA 1
ATOM 1573 C C . THR A 1 194 ? 10.762 0.420 -17.296 1.00 87.19 194 THR A C 1
ATOM 1575 O O . THR A 1 194 ? 11.112 0.399 -18.476 1.00 87.19 194 THR A O 1
ATOM 1578 N N . GLU A 1 195 ? 10.398 1.566 -16.716 1.00 84.88 195 GLU A N 1
ATOM 1579 C CA . GLU A 1 195 ? 10.406 2.836 -17.439 1.00 84.88 195 GLU A CA 1
ATOM 1580 C C . GLU A 1 195 ? 11.812 3.201 -17.943 1.00 84.88 195 GLU A C 1
ATOM 1582 O O . GLU A 1 195 ? 12.759 3.317 -17.158 1.00 84.88 195 GLU A O 1
ATOM 1587 N N . GLY A 1 196 ? 11.915 3.437 -19.255 1.00 73.56 196 GLY A N 1
ATOM 1588 C CA . GLY A 1 196 ? 13.157 3.816 -19.932 1.00 73.56 196 GLY A CA 1
ATOM 1589 C C . GLY A 1 196 ? 14.045 2.639 -20.342 1.00 73.56 196 GLY A C 1
ATOM 1590 O O . GLY A 1 196 ? 15.119 2.874 -20.891 1.00 73.56 196 GLY A O 1
ATOM 1591 N N . ILE A 1 197 ? 13.612 1.397 -20.105 1.00 74.75 197 ILE A N 1
ATOM 1592 C CA . ILE A 1 197 ? 14.258 0.206 -20.659 1.00 74.75 197 ILE A CA 1
ATOM 1593 C C . ILE A 1 197 ? 13.793 0.055 -22.116 1.00 74.75 197 ILE A C 1
ATOM 1595 O O . ILE A 1 197 ? 12.611 -0.179 -22.373 1.00 74.75 197 ILE A O 1
ATOM 1599 N N . ASP A 1 198 ? 14.714 0.241 -23.069 1.00 59.16 198 ASP A N 1
ATOM 1600 C CA . ASP A 1 198 ? 14.472 0.010 -24.501 1.00 59.16 198 ASP A CA 1
ATOM 1601 C C . ASP A 1 198 ? 14.353 -1.500 -24.756 1.00 59.16 198 ASP A C 1
ATOM 1603 O O . ASP A 1 198 ? 15.338 -2.212 -24.960 1.00 59.16 198 ASP A O 1
ATOM 1607 N N . ASP A 1 199 ? 13.118 -1.990 -24.721 1.00 56.44 199 ASP A N 1
ATOM 1608 C CA . ASP A 1 199 ? 12.791 -3.414 -24.851 1.00 56.44 199 ASP A CA 1
ATOM 1609 C C . ASP A 1 199 ? 12.822 -3.919 -26.307 1.00 56.44 199 ASP A C 1
ATOM 1611 O O . ASP A 1 199 ? 12.682 -5.112 -26.565 1.00 56.44 199 ASP A O 1
ATOM 1615 N N . ASP A 1 200 ? 13.054 -3.030 -27.280 1.00 53.94 200 ASP A N 1
ATOM 1616 C CA . ASP A 1 200 ? 13.004 -3.344 -28.716 1.00 53.94 200 ASP A CA 1
ATOM 1617 C C . ASP A 1 200 ? 14.084 -4.352 -29.174 1.00 53.94 200 ASP A C 1
ATOM 1619 O O . ASP A 1 200 ? 13.998 -4.881 -30.282 1.00 53.94 200 ASP A O 1
ATOM 1623 N N . ASN A 1 201 ? 15.089 -4.657 -28.339 1.00 44.69 201 ASN A N 1
ATOM 1624 C CA . ASN A 1 201 ? 16.194 -5.576 -28.664 1.00 44.69 201 ASN A CA 1
ATOM 1625 C C . ASN A 1 201 ? 16.441 -6.695 -27.631 1.00 44.69 201 ASN A C 1
ATOM 1627 O O . ASN A 1 201 ? 17.406 -7.453 -27.773 1.00 44.69 201 ASN A O 1
ATOM 1631 N N . SER A 1 202 ? 15.606 -6.820 -26.599 1.00 49.91 202 SER A N 1
ATOM 1632 C CA . SER A 1 202 ? 15.793 -7.772 -25.500 1.00 49.91 202 SER A CA 1
ATOM 1633 C C . SER A 1 202 ? 14.731 -8.878 -25.577 1.00 49.91 202 SER A C 1
ATOM 1635 O O . SER A 1 202 ? 13.536 -8.630 -25.503 1.00 49.91 202 SER A O 1
ATOM 1637 N N . PHE A 1 203 ? 15.157 -10.134 -25.751 1.00 47.38 203 PHE A N 1
ATOM 1638 C CA . PHE A 1 203 ? 14.265 -11.308 -25.704 1.00 47.38 203 PHE A CA 1
ATOM 1639 C C . PHE A 1 203 ? 13.902 -11.720 -24.264 1.00 47.38 203 PHE A C 1
ATOM 1641 O O . PHE A 1 203 ? 13.357 -12.805 -24.051 1.00 47.38 203 PHE A O 1
ATOM 1648 N N . THR A 1 204 ? 14.258 -10.909 -23.269 1.00 56.28 204 THR A N 1
ATOM 1649 C CA . THR A 1 204 ? 14.065 -11.201 -21.850 1.00 56.28 204 THR A CA 1
ATOM 1650 C C . THR A 1 204 ? 13.062 -10.220 -21.272 1.00 56.28 204 THR A C 1
ATOM 1652 O O . THR A 1 204 ? 13.399 -9.060 -21.068 1.00 56.28 204 THR A O 1
ATOM 1655 N N . ASP A 1 205 ? 11.847 -10.696 -20.983 1.00 68.19 205 ASP A N 1
ATOM 1656 C CA . ASP A 1 205 ? 10.886 -9.931 -20.189 1.00 68.19 205 ASP A CA 1
ATOM 1657 C C . ASP A 1 205 ? 11.469 -9.772 -18.774 1.00 68.19 205 ASP A C 1
ATOM 1659 O O . ASP A 1 205 ? 11.396 -10.685 -17.946 1.00 68.19 205 ASP A O 1
ATOM 1663 N N . GLU A 1 206 ? 12.091 -8.629 -18.507 1.00 79.38 206 GLU A N 1
ATOM 1664 C CA . GLU A 1 206 ? 12.548 -8.239 -17.178 1.00 79.38 206 GLU A CA 1
ATOM 1665 C C . GLU A 1 206 ? 11.352 -8.251 -16.197 1.00 79.38 206 GLU A C 1
ATOM 1667 O O . GLU A 1 206 ? 10.287 -7.695 -16.490 1.00 79.38 206 GLU A O 1
ATOM 1672 N N . GLN A 1 207 ? 11.497 -8.931 -15.048 1.00 89.56 207 GLN A N 1
ATOM 1673 C CA . GLN A 1 207 ? 10.426 -9.122 -14.056 1.00 89.56 207 GLN A CA 1
ATOM 1674 C C . GLN A 1 207 ? 10.666 -8.323 -12.777 1.00 89.56 207 GLN A C 1
ATOM 1676 O O . GLN A 1 207 ? 11.780 -8.251 -12.264 1.00 89.56 207 GLN A O 1
ATOM 1681 N N . TRP A 1 208 ? 9.586 -7.770 -12.232 1.00 91.75 208 TRP A N 1
ATOM 1682 C CA . TRP A 1 208 ? 9.614 -7.048 -10.969 1.00 91.75 208 TRP A CA 1
ATOM 1683 C C . TRP A 1 208 ? 9.660 -8.025 -9.789 1.00 91.75 208 TRP A C 1
ATOM 1685 O O . TRP A 1 208 ? 8.700 -8.751 -9.537 1.00 91.75 208 TRP A O 1
ATOM 1695 N N . GLU A 1 209 ? 10.779 -8.036 -9.065 1.00 92.94 209 GLU A N 1
ATOM 1696 C CA . GLU A 1 209 ? 11.043 -9.017 -8.001 1.00 92.94 209 GLU A CA 1
ATOM 1697 C C . GLU A 1 209 ? 10.384 -8.679 -6.654 1.00 92.94 209 GLU A C 1
ATOM 1699 O O . GLU A 1 209 ? 10.338 -9.531 -5.769 1.00 92.94 209 GLU A O 1
ATOM 1704 N N . GLU A 1 210 ? 9.887 -7.453 -6.459 1.00 95.62 210 GLU A N 1
ATOM 1705 C CA . GLU A 1 210 ? 9.341 -7.038 -5.162 1.00 95.62 210 GLU A CA 1
ATOM 1706 C C . GLU A 1 210 ? 7.827 -7.310 -5.079 1.00 95.62 210 GLU A C 1
ATOM 1708 O O . GLU A 1 210 ? 7.046 -6.736 -5.846 1.00 95.62 210 GLU A O 1
ATOM 1713 N N . PRO A 1 211 ? 7.360 -8.144 -4.134 1.00 96.56 211 PRO A N 1
ATOM 1714 C CA . PRO A 1 211 ? 5.948 -8.470 -4.033 1.00 96.56 211 PRO A CA 1
ATOM 1715 C C . PRO A 1 211 ? 5.141 -7.350 -3.376 1.00 96.56 211 PRO A C 1
ATOM 1717 O O . PRO A 1 211 ? 5.619 -6.614 -2.511 1.00 96.56 211 PRO A O 1
ATOM 1720 N N . LEU A 1 212 ? 3.842 -7.329 -3.669 1.00 96.00 212 LEU A N 1
ATOM 1721 C CA . LEU A 1 212 ? 2.870 -6.757 -2.746 1.00 96.00 212 LEU A CA 1
ATOM 1722 C C . LEU A 1 212 ? 2.608 -7.777 -1.638 1.00 96.00 212 LEU A C 1
ATOM 1724 O O . LEU A 1 212 ? 2.252 -8.925 -1.908 1.00 96.00 212 LEU A O 1
ATOM 1728 N N . ILE A 1 213 ? 2.761 -7.368 -0.380 1.00 96.75 213 ILE A N 1
ATOM 1729 C CA . ILE A 1 213 ? 2.599 -8.270 0.763 1.00 96.75 213 ILE A CA 1
ATOM 1730 C C . ILE A 1 213 ? 1.297 -7.954 1.492 1.00 96.75 213 ILE A C 1
ATOM 1732 O O . ILE A 1 213 ? 1.044 -6.815 1.877 1.00 96.75 213 ILE A O 1
ATOM 1736 N N . VAL A 1 214 ? 0.474 -8.979 1.714 1.00 95.38 214 VAL A N 1
ATOM 1737 C CA . VAL A 1 214 ? -0.755 -8.899 2.511 1.00 95.38 214 VAL A CA 1
ATOM 1738 C C . VAL A 1 214 ? -0.631 -9.822 3.713 1.00 95.38 214 VAL A C 1
ATOM 1740 O O . VAL A 1 214 ? -0.590 -11.043 3.564 1.00 95.38 214 VAL A O 1
ATOM 1743 N N . ARG A 1 215 ? -0.645 -9.251 4.916 1.00 95.62 215 ARG A N 1
ATOM 1744 C CA . ARG A 1 215 ? -0.655 -9.995 6.179 1.00 95.62 215 ARG A CA 1
ATOM 1745 C C . ARG A 1 215 ? -2.011 -9.848 6.844 1.00 95.62 215 ARG A C 1
ATOM 1747 O O . ARG A 1 215 ? -2.472 -8.739 7.098 1.00 95.62 215 ARG A O 1
ATOM 1754 N N . ARG A 1 216 ? -2.684 -10.965 7.094 1.00 93.00 216 ARG A N 1
ATOM 1755 C CA . ARG A 1 216 ? -4.051 -10.987 7.626 1.00 93.00 216 ARG A CA 1
ATOM 1756 C C . ARG A 1 216 ? -4.368 -12.321 8.268 1.00 93.00 216 ARG A C 1
ATOM 1758 O O . ARG A 1 216 ? -3.897 -13.351 7.796 1.00 93.00 216 ARG A O 1
ATOM 1765 N N . ASN A 1 217 ? -5.218 -12.313 9.290 1.00 93.06 217 ASN A N 1
ATOM 1766 C CA . ASN A 1 217 ? -5.772 -13.529 9.891 1.00 93.06 217 ASN A CA 1
ATOM 1767 C C . ASN A 1 217 ? -4.704 -14.608 10.189 1.00 93.06 217 ASN A C 1
ATOM 1769 O O . ASN A 1 217 ? -4.923 -15.799 9.966 1.00 93.06 217 ASN A O 1
ATOM 1773 N N . GLY A 1 218 ? -3.518 -14.178 10.639 1.00 92.94 218 GLY A N 1
ATOM 17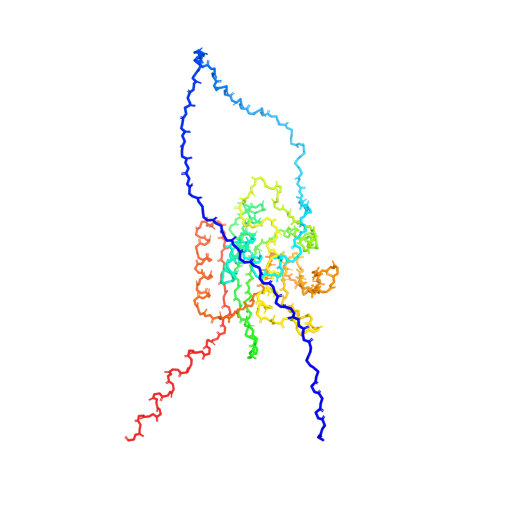74 C CA . GLY A 1 218 ? -2.386 -15.045 10.977 1.00 92.94 218 GLY A CA 1
ATOM 1775 C C . GLY A 1 218 ? -1.511 -15.514 9.806 1.00 92.94 218 GLY A C 1
ATOM 1776 O O . GLY A 1 218 ? -0.576 -16.281 10.028 1.00 92.94 218 GLY A O 1
ATOM 1777 N N . LYS A 1 219 ? -1.778 -15.072 8.573 1.00 93.62 219 LYS A N 1
ATOM 1778 C CA . LYS A 1 219 ? -1.068 -15.491 7.356 1.00 93.62 219 LYS A CA 1
ATOM 1779 C C . LYS A 1 219 ? -0.445 -14.307 6.627 1.00 93.62 219 LYS A C 1
ATOM 1781 O O . LYS A 1 219 ? -1.068 -13.253 6.522 1.00 93.62 219 LYS A O 1
ATOM 1786 N N . GLU A 1 220 ? 0.743 -14.508 6.071 1.00 95.69 220 GLU A N 1
ATOM 1787 C CA . GLU A 1 220 ? 1.334 -13.637 5.056 1.00 95.69 220 GLU A CA 1
ATOM 1788 C C . GLU A 1 220 ? 1.109 -14.251 3.667 1.00 95.69 220 GLU A C 1
ATOM 1790 O O . GLU A 1 220 ? 1.314 -15.445 3.471 1.00 95.69 220 GLU A O 1
ATOM 1795 N N . THR A 1 221 ? 0.695 -13.434 2.703 1.00 95.12 221 THR A N 1
ATOM 1796 C CA . THR A 1 221 ? 0.666 -13.786 1.280 1.00 95.12 221 THR A CA 1
ATOM 1797 C C . THR A 1 221 ? 1.458 -12.738 0.515 1.00 95.12 221 THR A C 1
ATOM 1799 O O . THR A 1 221 ? 1.218 -11.541 0.689 1.00 95.12 221 THR A O 1
ATOM 1802 N N . ARG A 1 222 ? 2.376 -13.181 -0.337 1.00 97.38 222 ARG A N 1
ATOM 1803 C CA . ARG A 1 222 ? 3.154 -12.347 -1.253 1.00 97.38 222 ARG A CA 1
ATOM 1804 C C . ARG A 1 222 ? 2.579 -12.494 -2.649 1.00 97.38 222 ARG A C 1
ATOM 1806 O O . ARG A 1 222 ? 2.263 -13.604 -3.069 1.00 97.38 222 ARG A O 1
ATOM 1813 N N . VAL A 1 223 ? 2.393 -11.371 -3.322 1.00 95.44 223 VAL A N 1
ATOM 1814 C CA . VAL A 1 223 ? 1.744 -11.295 -4.626 1.00 95.44 223 VAL A CA 1
ATOM 1815 C C . VAL A 1 223 ? 2.726 -10.682 -5.610 1.00 95.44 223 VAL A C 1
ATOM 1817 O O . VAL A 1 223 ? 3.138 -9.537 -5.429 1.00 95.44 223 VAL A O 1
ATOM 1820 N N . PHE A 1 224 ? 3.086 -11.446 -6.634 1.00 96.00 224 PHE A N 1
ATOM 1821 C CA . PHE A 1 224 ? 4.035 -11.054 -7.670 1.00 96.00 224 PHE 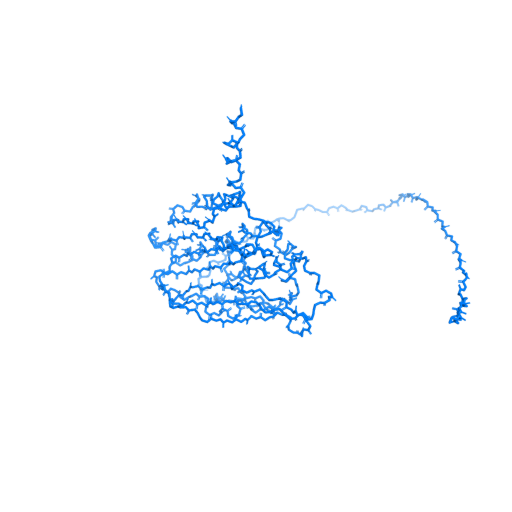A CA 1
ATOM 1822 C C . PHE A 1 224 ? 3.305 -10.823 -8.984 1.00 96.00 224 PHE A C 1
ATOM 1824 O O . PHE A 1 224 ? 2.383 -11.566 -9.324 1.00 96.00 224 PHE A O 1
ATOM 1831 N N . ILE A 1 225 ? 3.729 -9.806 -9.728 1.00 92.94 225 ILE A N 1
ATOM 1832 C CA . ILE A 1 225 ? 3.283 -9.587 -11.101 1.00 92.94 225 ILE A CA 1
ATOM 1833 C C . ILE A 1 225 ? 4.289 -10.225 -12.049 1.00 92.94 225 ILE A C 1
ATOM 1835 O O . ILE A 1 225 ? 5.487 -9.979 -11.948 1.00 92.94 225 ILE A O 1
ATOM 1839 N N . VAL A 1 226 ? 3.780 -11.027 -12.976 1.00 91.75 226 VAL A N 1
ATOM 1840 C CA . VAL A 1 226 ? 4.560 -11.631 -14.053 1.00 91.75 226 VAL A CA 1
ATOM 1841 C C . VAL A 1 226 ? 4.041 -11.078 -15.368 1.00 91.75 226 VAL A C 1
ATOM 1843 O O . VAL A 1 226 ? 2.872 -11.268 -15.713 1.00 91.75 226 VAL A O 1
ATOM 1846 N N . VAL A 1 227 ? 4.901 -10.381 -16.103 1.00 88.94 227 VAL A N 1
ATOM 1847 C CA . VAL A 1 227 ? 4.542 -9.733 -17.366 1.00 88.94 227 VAL A CA 1
ATOM 1848 C C . VAL A 1 227 ? 5.208 -10.463 -18.521 1.00 88.94 227 VAL A C 1
ATOM 1850 O O . VAL A 1 227 ? 6.421 -10.631 -18.533 1.00 88.94 227 VAL A O 1
ATOM 1853 N N . ASN A 1 228 ? 4.409 -10.884 -19.499 1.00 86.12 228 ASN A N 1
ATOM 1854 C CA . ASN A 1 228 ? 4.882 -11.527 -20.721 1.00 86.12 228 ASN A CA 1
ATOM 1855 C C . ASN A 1 228 ? 4.275 -10.813 -21.928 1.00 86.12 228 ASN A C 1
ATOM 1857 O O . ASN A 1 228 ? 3.144 -11.096 -22.330 1.00 86.12 228 ASN A O 1
ATOM 1861 N N . LYS A 1 229 ? 5.008 -9.862 -22.511 1.00 77.12 229 LYS A N 1
ATOM 1862 C CA . LYS A 1 229 ? 4.453 -8.957 -23.533 1.00 77.12 229 LYS A CA 1
ATOM 1863 C C . LYS A 1 229 ? 4.071 -9.682 -24.833 1.00 77.12 229 LYS A C 1
ATOM 1865 O O . LYS A 1 229 ? 3.226 -9.186 -25.575 1.00 77.12 229 LYS A O 1
ATOM 1870 N N . GLY A 1 230 ? 4.648 -10.859 -25.090 1.00 74.44 230 GLY A N 1
ATOM 1871 C CA . GLY A 1 230 ? 4.369 -11.699 -26.263 1.00 74.44 230 GLY A CA 1
ATOM 1872 C C . GLY A 1 230 ? 3.232 -12.717 -26.089 1.00 74.44 230 GLY A C 1
ATOM 1873 O O . GLY A 1 230 ? 2.901 -13.430 -27.037 1.00 74.44 230 GLY A O 1
ATOM 1874 N N . SER A 1 231 ? 2.641 -12.814 -24.897 1.00 79.69 231 SER A N 1
ATOM 1875 C CA . SER A 1 231 ? 1.595 -13.784 -24.557 1.00 79.69 231 SER A CA 1
ATOM 1876 C C . SER A 1 231 ? 0.183 -13.250 -24.837 1.00 79.69 231 SER A C 1
ATOM 1878 O O . SER A 1 231 ? -0.079 -12.051 -24.761 1.00 79.69 231 SER A O 1
ATOM 1880 N N . SER A 1 232 ? -0.774 -14.155 -25.088 1.00 75.69 232 SER A N 1
ATOM 1881 C CA . SER A 1 232 ? -2.211 -13.821 -25.120 1.00 75.69 232 SER A CA 1
ATOM 1882 C C . SER A 1 232 ? -2.752 -13.380 -23.755 1.00 75.69 232 SER A C 1
ATOM 1884 O O . SER A 1 232 ? -3.791 -12.732 -23.679 1.00 75.69 232 SER A O 1
ATOM 1886 N N . GLU A 1 233 ? -2.044 -13.741 -22.687 1.00 78.38 233 GLU A N 1
ATOM 1887 C CA . GLU A 1 233 ? -2.265 -13.312 -21.308 1.00 78.38 233 GLU A CA 1
ATOM 1888 C C . GLU A 1 233 ? -1.016 -12.541 -20.865 1.00 78.38 233 GLU A C 1
ATOM 1890 O O . GLU A 1 233 ? -0.062 -13.167 -20.384 1.00 78.38 233 GLU A O 1
ATOM 1895 N N . PRO A 1 234 ? -0.964 -11.217 -21.102 1.00 80.75 234 PRO A N 1
ATOM 1896 C CA . PRO A 1 234 ? 0.264 -10.448 -20.938 1.00 80.75 234 PRO A CA 1
ATOM 1897 C C . PRO A 1 234 ? 0.617 -10.161 -19.480 1.00 80.75 234 PRO A C 1
ATOM 1899 O O . PRO A 1 234 ? 1.756 -9.816 -19.192 1.00 80.75 234 PRO A O 1
ATOM 1902 N N . ILE A 1 235 ? -0.346 -10.302 -18.567 1.00 87.69 235 ILE A N 1
ATOM 1903 C CA . ILE A 1 235 ? -0.157 -10.111 -17.131 1.00 87.69 235 ILE A CA 1
ATOM 1904 C C . ILE A 1 235 ? -0.692 -11.343 -16.416 1.00 87.69 235 ILE A C 1
ATOM 1906 O O . ILE A 1 235 ? -1.837 -11.750 -16.623 1.00 87.69 235 ILE A O 1
ATOM 1910 N N . LYS A 1 236 ? 0.142 -11.913 -15.553 1.00 89.75 236 LYS A N 1
ATOM 1911 C CA . LYS A 1 236 ? -0.197 -12.982 -14.619 1.00 89.75 236 LYS A CA 1
ATOM 1912 C C . LYS A 1 236 ? 0.190 -12.562 -13.216 1.00 89.75 236 LYS A C 1
ATOM 1914 O O . LYS A 1 236 ? 1.020 -11.678 -13.021 1.00 89.75 236 LYS A O 1
ATOM 1919 N N . VAL A 1 237 ? -0.437 -13.207 -12.244 1.00 91.88 237 VAL A N 1
ATOM 1920 C CA . VAL A 1 237 ? -0.147 -12.979 -10.835 1.00 91.88 237 VAL A CA 1
ATOM 1921 C C . VAL A 1 237 ? 0.185 -14.299 -10.181 1.00 91.88 237 VAL A C 1
ATOM 1923 O O . VAL A 1 237 ? -0.581 -15.259 -10.287 1.00 91.88 237 VAL A O 1
ATOM 1926 N N . GLU A 1 238 ? 1.317 -14.322 -9.495 1.00 95.06 238 GLU A N 1
ATOM 1927 C CA . GLU A 1 238 ? 1.772 -15.462 -8.716 1.00 95.06 238 GLU A CA 1
ATOM 1928 C C . GLU A 1 238 ? 1.631 -15.158 -7.225 1.00 95.06 238 GLU A C 1
ATOM 1930 O O . GLU A 1 238 ? 1.799 -14.022 -6.775 1.00 95.06 238 GLU A O 1
ATOM 1935 N N . PHE A 1 239 ? 1.262 -16.183 -6.462 1.00 96.00 239 PHE A N 1
ATOM 1936 C CA . PHE A 1 239 ? 1.030 -16.086 -5.028 1.00 96.00 239 PHE A CA 1
ATOM 1937 C C . PHE A 1 239 ? 1.994 -17.012 -4.308 1.00 96.00 239 PHE A C 1
ATOM 1939 O O . PHE A 1 239 ? 2.022 -18.212 -4.583 1.00 96.00 239 PHE A O 1
ATOM 1946 N N . GLU A 1 240 ? 2.717 -16.466 -3.341 1.00 97.00 240 GLU A N 1
ATOM 1947 C CA . GLU A 1 240 ? 3.557 -17.241 -2.437 1.00 97.00 240 GLU A CA 1
ATOM 1948 C C . GLU A 1 240 ? 3.082 -17.063 -0.996 1.00 97.00 240 GLU A C 1
ATOM 1950 O O . GLU A 1 240 ? 2.781 -15.953 -0.545 1.00 97.00 240 GLU A O 1
ATOM 1955 N N . ASP A 1 241 ? 3.024 -18.166 -0.254 1.00 95.69 241 ASP A N 1
ATOM 1956 C CA . ASP A 1 241 ? 2.747 -18.123 1.177 1.00 95.69 241 ASP A CA 1
ATOM 1957 C C . ASP A 1 241 ? 3.999 -17.667 1.938 1.00 95.69 241 ASP A C 1
ATOM 1959 O O . ASP A 1 241 ? 5.104 -18.174 1.738 1.00 95.69 241 ASP A O 1
ATOM 1963 N N . GLY A 1 242 ? 3.818 -16.699 2.832 1.00 92.12 242 GLY A N 1
ATOM 1964 C CA . GLY A 1 242 ? 4.861 -16.213 3.727 1.00 92.12 242 GLY A CA 1
ATOM 1965 C C . GLY A 1 242 ? 4.820 -16.877 5.113 1.00 92.12 242 GLY A C 1
ATOM 1966 O O . GLY A 1 242 ? 4.072 -17.830 5.348 1.00 92.12 242 GLY A O 1
ATOM 1967 N N . PRO A 1 243 ? 5.618 -16.376 6.072 1.00 91.06 243 PRO A N 1
ATOM 1968 C CA . PRO A 1 243 ? 5.595 -16.854 7.450 1.00 91.06 243 PRO A CA 1
ATOM 1969 C C . PRO A 1 243 ? 4.248 -16.594 8.146 1.00 91.06 243 PRO A C 1
ATOM 1971 O O . PRO A 1 243 ? 3.449 -15.744 7.745 1.00 91.06 243 PRO A O 1
ATOM 1974 N N . SER A 1 244 ? 4.019 -17.307 9.253 1.00 88.31 244 SER A N 1
ATOM 1975 C CA . SER A 1 244 ? 2.910 -17.009 10.167 1.00 88.31 244 SER A CA 1
ATOM 1976 C C . SER A 1 244 ? 3.065 -15.606 10.751 1.00 88.31 244 SER A C 1
ATOM 1978 O O . SER A 1 244 ? 4.174 -15.168 11.058 1.00 88.31 244 SER A O 1
ATOM 1980 N N . TYR A 1 245 ? 1.938 -14.933 10.963 1.00 87.38 245 TYR A N 1
ATOM 1981 C CA . TYR A 1 245 ? 1.906 -13.564 11.466 1.00 87.38 245 TYR A CA 1
ATOM 1982 C C . TYR A 1 245 ? 0.948 -13.402 12.647 1.00 87.38 245 TYR A C 1
ATOM 1984 O O . TYR A 1 245 ? 0.186 -14.312 12.973 1.00 87.38 245 TYR A O 1
ATOM 1992 N N . ASP A 1 246 ? 0.976 -12.237 13.290 1.00 85.31 246 ASP A N 1
ATOM 1993 C CA . ASP A 1 246 ? -0.016 -11.869 14.298 1.00 85.31 246 ASP A CA 1
ATOM 1994 C C . ASP A 1 246 ? -1.409 -11.748 13.652 1.00 85.31 246 ASP A C 1
ATOM 1996 O O . AS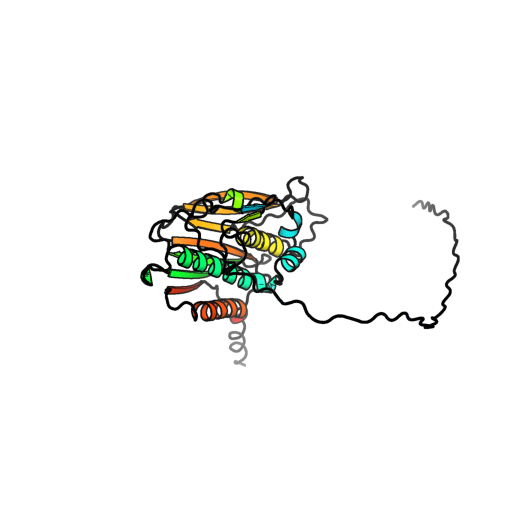P A 1 246 ? -1.584 -11.072 12.636 1.00 85.31 246 ASP A O 1
ATOM 2000 N N . TYR A 1 247 ? -2.408 -12.419 14.227 1.00 84.75 247 TYR A N 1
ATOM 2001 C CA . TYR A 1 247 ? -3.786 -12.394 13.733 1.00 84.75 247 TYR A CA 1
ATOM 2002 C C . TYR A 1 247 ? -4.568 -11.156 14.188 1.00 84.75 247 TYR A C 1
ATOM 2004 O O . TYR A 1 247 ? -5.633 -10.883 13.641 1.00 84.75 247 TYR A O 1
ATOM 2012 N N . THR A 1 248 ? -4.052 -10.402 15.162 1.00 90.69 248 THR A N 1
ATOM 2013 C CA . THR A 1 248 ? -4.728 -9.229 15.739 1.00 90.69 248 THR A CA 1
ATOM 2014 C C . THR A 1 248 ? -4.593 -7.967 14.888 1.00 90.69 248 THR A C 1
ATOM 2016 O O . THR A 1 248 ? -5.108 -6.908 15.255 1.00 90.69 248 THR A O 1
ATOM 2019 N N . TYR A 1 249 ? -3.932 -8.064 13.733 1.00 93.56 249 TYR A N 1
ATOM 2020 C CA . TYR A 1 249 ? -3.762 -6.970 12.788 1.00 93.56 249 TYR A CA 1
ATOM 2021 C C . TYR A 1 249 ? -3.985 -7.428 11.348 1.00 93.56 249 TYR A C 1
ATOM 2023 O O . TYR A 1 249 ? -3.910 -8.606 11.001 1.00 93.56 249 TYR A O 1
ATOM 2031 N N . THR A 1 250 ? -4.269 -6.454 10.495 1.00 95.06 250 THR A N 1
ATOM 2032 C CA . THR A 1 250 ? -4.175 -6.579 9.042 1.00 95.06 250 THR A CA 1
ATOM 2033 C C . THR A 1 250 ? -3.150 -5.575 8.557 1.00 95.06 250 THR A C 1
ATOM 2035 O O . THR A 1 250 ? -3.107 -4.450 9.046 1.00 95.06 250 THR A O 1
ATOM 2038 N N . GLU A 1 251 ? -2.302 -5.981 7.628 1.00 96.00 251 GLU A N 1
ATOM 2039 C CA . GLU A 1 251 ? -1.217 -5.163 7.117 1.00 96.00 251 GLU A CA 1
ATOM 2040 C C . GLU A 1 251 ? -1.063 -5.386 5.619 1.00 96.00 251 GLU A C 1
ATOM 2042 O O . GLU A 1 251 ? -1.167 -6.510 5.126 1.00 96.00 251 GLU A O 1
ATOM 2047 N N . VAL A 1 252 ? -0.829 -4.298 4.898 1.00 96.38 252 VAL A N 1
ATOM 2048 C CA . VAL A 1 252 ? -0.523 -4.319 3.473 1.00 96.38 252 VAL A CA 1
ATOM 2049 C C . VAL A 1 252 ? 0.746 -3.518 3.249 1.00 96.38 252 VAL A C 1
ATOM 2051 O O . VAL A 1 252 ? 0.921 -2.443 3.825 1.00 96.38 252 VAL A O 1
ATOM 2054 N N . GLU A 1 253 ? 1.618 -4.048 2.406 1.00 97.19 253 GLU A N 1
ATOM 2055 C CA . GLU A 1 253 ? 2.893 -3.453 2.045 1.00 97.19 253 GLU A CA 1
ATOM 2056 C C . GLU A 1 253 ? 3.044 -3.416 0.529 1.00 97.19 253 GLU A C 1
ATOM 2058 O O . GLU A 1 253 ? 2.802 -4.413 -0.153 1.00 97.19 253 GLU A O 1
ATOM 2063 N N . VAL A 1 254 ? 3.421 -2.246 0.021 1.00 96.69 254 VAL A N 1
ATOM 2064 C CA . VAL A 1 254 ? 3.676 -1.989 -1.398 1.00 96.69 254 VAL A CA 1
ATOM 2065 C C . VAL A 1 254 ? 5.117 -1.520 -1.548 1.00 96.69 254 VAL A C 1
ATOM 2067 O O . VAL A 1 254 ? 5.552 -0.631 -0.812 1.00 96.69 254 VAL A O 1
ATOM 2070 N N . ALA A 1 255 ? 5.825 -2.097 -2.514 1.00 97.44 255 ALA A N 1
ATOM 2071 C CA . ALA A 1 255 ? 7.169 -1.702 -2.904 1.00 97.44 255 ALA A CA 1
ATOM 2072 C C . ALA A 1 255 ? 7.123 -0.862 -4.188 1.00 97.44 255 ALA A C 1
ATOM 2074 O O . ALA A 1 255 ? 6.469 -1.239 -5.159 1.00 97.44 255 ALA A O 1
ATOM 2075 N N . LEU A 1 256 ? 7.819 0.274 -4.196 1.00 95.88 256 LEU A N 1
ATOM 2076 C CA . LEU A 1 256 ? 7.928 1.167 -5.347 1.00 95.88 256 LEU A CA 1
ATOM 2077 C C . LEU A 1 256 ? 9.400 1.495 -5.613 1.00 95.88 256 LEU A C 1
ATOM 2079 O O . LEU A 1 256 ? 10.104 1.888 -4.680 1.00 95.88 256 LEU A O 1
ATOM 2083 N N . PRO A 1 257 ? 9.879 1.400 -6.861 1.00 93.62 257 PRO A N 1
ATOM 2084 C CA . PRO A 1 257 ? 11.224 1.832 -7.196 1.00 93.62 257 PRO A CA 1
ATOM 2085 C C . PRO A 1 257 ? 11.307 3.362 -7.158 1.00 93.62 257 PRO A C 1
ATOM 2087 O O . PRO A 1 257 ? 10.408 4.076 -7.609 1.00 93.62 257 PRO A O 1
ATOM 2090 N N . LEU A 1 258 ? 12.414 3.875 -6.638 1.00 89.19 258 LEU A N 1
ATOM 2091 C CA . LEU A 1 258 ? 12.726 5.292 -6.591 1.00 89.19 258 LEU A CA 1
ATOM 2092 C C . LEU A 1 258 ? 13.740 5.621 -7.682 1.00 89.19 258 LEU A C 1
ATOM 2094 O O . LEU A 1 258 ? 14.871 5.142 -7.661 1.00 89.19 258 LEU A O 1
ATOM 2098 N N . SER A 1 259 ? 13.354 6.491 -8.616 1.00 77.88 259 SER A N 1
ATOM 2099 C CA . SER A 1 259 ? 14.289 7.047 -9.605 1.00 77.88 259 SER A CA 1
ATOM 2100 C C . SER A 1 259 ? 15.382 7.886 -8.931 1.00 77.88 259 SER A C 1
ATOM 2102 O O . SER A 1 259 ? 16.514 7.930 -9.396 1.00 77.88 259 SER A O 1
ATOM 2104 N N . TYR A 1 260 ? 15.032 8.547 -7.824 1.00 70.50 260 TYR A N 1
ATOM 2105 C CA . TYR A 1 260 ? 15.943 9.249 -6.929 1.00 70.50 260 TYR A CA 1
ATOM 2106 C C . TYR A 1 260 ? 15.290 9.354 -5.548 1.00 70.50 260 TYR A C 1
ATOM 2108 O O . TYR A 1 260 ? 14.128 9.755 -5.438 1.00 70.50 260 TYR A O 1
ATOM 2116 N N . TRP A 1 261 ? 16.027 9.007 -4.495 1.00 72.12 261 TRP A N 1
ATOM 2117 C CA . TRP A 1 261 ? 15.605 9.245 -3.119 1.00 72.12 261 TRP A CA 1
ATOM 2118 C C . TRP A 1 261 ? 16.260 10.516 -2.579 1.00 72.12 261 TRP A C 1
ATOM 2120 O O . TRP A 1 261 ? 17.453 10.747 -2.746 1.00 72.12 261 TRP A O 1
ATOM 2130 N N . ASN A 1 262 ? 15.473 11.319 -1.868 1.00 76.44 262 ASN A N 1
ATOM 2131 C CA . ASN A 1 262 ? 15.978 12.379 -1.010 1.00 76.44 262 ASN A CA 1
ATOM 2132 C C . ASN A 1 262 ? 15.177 12.439 0.295 1.00 76.44 262 ASN A C 1
ATOM 2134 O O . ASN A 1 262 ? 14.061 11.924 0.396 1.00 76.44 262 ASN A O 1
ATOM 2138 N N . GLU A 1 263 ? 15.730 13.129 1.290 1.00 80.38 263 GLU A N 1
ATOM 2139 C CA . GLU A 1 263 ? 15.065 13.358 2.580 1.00 80.38 263 GLU A CA 1
ATOM 2140 C C . GLU A 1 263 ? 13.711 14.078 2.431 1.00 80.38 263 GLU A C 1
ATOM 2142 O O . GLU A 1 263 ? 12.804 13.883 3.243 1.00 80.38 263 GLU A O 1
ATOM 2147 N N . SER A 1 264 ? 13.534 14.859 1.357 1.00 86.12 264 SER A N 1
ATOM 2148 C CA . SER A 1 264 ? 12.276 15.552 1.064 1.00 86.12 264 SER A CA 1
ATOM 2149 C C . SER A 1 264 ? 11.119 14.584 0.804 1.00 86.12 264 SER A C 1
ATOM 2151 O O . SER A 1 264 ? 10.003 14.863 1.241 1.00 86.12 264 SER A O 1
ATOM 2153 N N . LEU A 1 265 ? 11.349 13.434 0.159 1.00 90.00 265 LEU A N 1
ATOM 2154 C CA . LEU A 1 265 ? 10.300 12.432 -0.050 1.00 90.00 265 LEU A CA 1
ATOM 2155 C C . LEU A 1 265 ? 9.781 11.891 1.286 1.00 90.00 265 LEU A C 1
ATOM 2157 O O . LEU A 1 265 ? 8.573 11.895 1.525 1.00 90.00 265 LEU A O 1
ATOM 2161 N N . THR A 1 266 ? 10.676 11.473 2.182 1.00 89.44 266 THR A N 1
ATOM 2162 C CA . THR A 1 266 ? 10.257 10.938 3.482 1.00 89.44 266 THR A CA 1
ATOM 2163 C C . THR A 1 266 ? 9.548 12.001 4.317 1.00 89.44 266 THR A C 1
ATOM 2165 O O . THR A 1 266 ? 8.496 11.724 4.893 1.00 89.44 266 THR A O 1
ATOM 2168 N N . HIS A 1 267 ? 10.050 13.239 4.309 1.00 92.31 267 HIS A N 1
ATOM 2169 C CA . HIS A 1 267 ? 9.385 14.361 4.969 1.00 92.31 267 HIS A CA 1
ATOM 2170 C C . HIS A 1 267 ? 7.974 14.607 4.404 1.00 92.31 267 HIS A C 1
ATOM 2172 O O . HIS A 1 267 ? 7.036 14.841 5.162 1.00 92.31 267 HIS A O 1
ATOM 2178 N N . GLN A 1 268 ? 7.782 14.512 3.083 1.00 94.44 268 GLN A N 1
ATOM 2179 C CA . GLN A 1 268 ? 6.459 14.639 2.459 1.00 94.44 268 GLN A CA 1
ATOM 2180 C C . GLN A 1 268 ? 5.489 13.535 2.904 1.00 94.44 268 GLN A C 1
ATOM 2182 O O . GLN A 1 268 ? 4.325 13.828 3.191 1.00 94.44 268 GLN A O 1
ATOM 2187 N N . LEU A 1 269 ? 5.954 12.285 2.993 1.00 96.00 269 LEU A N 1
ATOM 2188 C CA . LEU A 1 269 ? 5.145 11.160 3.474 1.00 96.00 269 LEU A CA 1
ATOM 2189 C C . LEU A 1 269 ? 4.767 11.331 4.953 1.00 96.00 269 LEU A C 1
ATOM 2191 O O . LEU A 1 269 ? 3.604 11.150 5.322 1.00 96.00 269 LEU A O 1
ATOM 2195 N N . GLU A 1 270 ? 5.719 11.745 5.791 1.00 96.44 270 GLU A N 1
ATOM 2196 C CA . GLU A 1 270 ? 5.479 12.008 7.211 1.00 96.44 270 GLU A CA 1
ATOM 2197 C C . GLU A 1 270 ? 4.496 13.174 7.412 1.00 96.44 270 GLU A C 1
ATOM 2199 O O . GLU A 1 270 ? 3.558 13.076 8.208 1.00 96.44 270 GLU A O 1
ATOM 2204 N N . GLU A 1 271 ? 4.654 14.268 6.663 1.00 96.88 271 GLU A N 1
ATOM 2205 C CA . GLU A 1 271 ? 3.740 15.414 6.694 1.00 96.88 271 GLU A CA 1
ATOM 2206 C C . GLU A 1 271 ? 2.325 15.034 6.259 1.00 96.88 271 GLU A C 1
ATOM 2208 O O . GLU A 1 271 ? 1.342 15.454 6.880 1.00 96.88 271 GLU A O 1
ATOM 2213 N N . TYR A 1 272 ? 2.198 14.202 5.224 1.00 96.88 272 TYR A N 1
ATOM 2214 C CA . TYR A 1 272 ? 0.901 13.677 4.820 1.00 96.88 272 TYR A CA 1
ATOM 2215 C C . TYR A 1 272 ? 0.258 12.858 5.942 1.00 96.88 272 TYR A C 1
ATOM 2217 O O . TYR A 1 272 ? -0.888 13.122 6.310 1.00 96.88 272 TYR A O 1
ATOM 2225 N N . TYR A 1 273 ? 1.003 11.926 6.542 1.00 96.81 273 TYR A N 1
ATOM 2226 C CA . TYR A 1 273 ? 0.542 11.141 7.687 1.00 96.81 273 TYR A CA 1
ATOM 2227 C C . TYR A 1 273 ? 0.098 12.037 8.860 1.00 96.81 273 TYR A C 1
ATOM 2229 O O . TYR A 1 273 ? -0.996 11.855 9.410 1.00 96.81 273 TYR A O 1
ATOM 2237 N N . LYS A 1 274 ? 0.898 13.055 9.214 1.00 96.69 274 LYS A N 1
ATOM 2238 C CA . LYS A 1 274 ? 0.577 14.019 10.280 1.00 96.69 274 LYS A CA 1
ATOM 2239 C C . LYS A 1 274 ? -0.737 14.737 10.009 1.00 96.69 274 LYS A C 1
ATOM 2241 O O . LYS A 1 274 ? -1.544 14.862 10.927 1.00 96.69 274 LYS A O 1
ATOM 2246 N N . ARG A 1 275 ? -0.984 15.165 8.768 1.00 96.31 275 ARG A N 1
ATOM 2247 C CA . ARG A 1 275 ? -2.247 15.809 8.370 1.00 96.31 275 ARG A CA 1
ATOM 2248 C C . ARG A 1 275 ? -3.412 14.826 8.383 1.00 96.31 275 ARG A C 1
ATOM 2250 O O . ARG A 1 275 ? -4.481 15.155 8.898 1.00 96.31 275 ARG A O 1
ATOM 2257 N N . TYR A 1 276 ? -3.200 13.613 7.875 1.00 94.56 276 TYR A N 1
ATOM 2258 C CA . TYR A 1 276 ? -4.228 12.580 7.765 1.00 94.56 276 TYR A CA 1
ATOM 2259 C C . TYR A 1 276 ? -4.868 12.236 9.119 1.00 94.56 276 TYR A C 1
ATOM 2261 O O . TYR A 1 276 ? -6.089 12.045 9.193 1.00 94.56 276 TYR A O 1
ATOM 2269 N N . LYS A 1 277 ? -4.069 12.199 10.197 1.00 94.44 277 LYS A N 1
ATOM 2270 C CA . LYS A 1 277 ? -4.545 11.839 11.543 1.00 94.44 277 LYS A CA 1
ATOM 2271 C C . LYS A 1 277 ? -5.299 12.947 12.291 1.00 94.44 277 LYS A C 1
ATOM 2273 O O . LYS A 1 277 ? -6.045 12.621 13.212 1.00 94.44 277 LYS A O 1
ATOM 2278 N N . ILE A 1 278 ? -5.170 14.228 11.911 1.00 92.44 278 ILE A N 1
ATOM 2279 C CA . ILE A 1 278 ? -5.762 15.370 12.653 1.00 92.44 278 ILE A CA 1
ATOM 2280 C C . ILE A 1 278 ? -7.276 15.200 12.844 1.00 92.44 278 ILE A C 1
ATOM 2282 O O . ILE A 1 278 ? -7.797 15.408 13.937 1.00 92.44 278 ILE A O 1
ATOM 2286 N N . GLY A 1 279 ? -7.986 14.770 11.799 1.00 87.62 279 GLY A N 1
ATOM 2287 C CA . GLY A 1 279 ? -9.439 14.575 11.840 1.00 87.62 279 GLY A CA 1
ATOM 2288 C C . GLY A 1 279 ? -9.903 13.260 12.479 1.00 87.62 279 GLY A C 1
ATOM 2289 O O . GLY A 1 279 ? -11.102 13.001 12.528 1.00 87.62 279 GLY A O 1
ATOM 2290 N N . LYS A 1 280 ? -8.984 12.401 12.938 1.00 91.75 280 LYS A N 1
ATOM 2291 C CA . LYS A 1 280 ? -9.253 10.996 13.291 1.00 91.75 280 LYS A CA 1
ATOM 2292 C C . LYS A 1 280 ? -8.939 10.704 14.765 1.00 91.75 280 LYS A C 1
ATOM 2294 O O . LYS A 1 280 ? -8.368 9.675 15.107 1.00 91.75 280 LYS A O 1
ATOM 2299 N N . SER A 1 281 ? -9.352 11.606 15.657 1.00 84.81 281 SER A N 1
ATOM 2300 C CA . SER A 1 281 ? -9.004 11.606 17.093 1.00 84.81 281 SER A CA 1
ATOM 2301 C C . SER A 1 281 ? -9.418 10.356 17.888 1.00 84.81 281 SER A C 1
ATOM 2303 O O . SER A 1 281 ? -8.839 10.082 18.941 1.00 84.81 281 SER A O 1
ATOM 2305 N N . LYS A 1 282 ? -10.393 9.585 17.387 1.00 89.62 282 LYS A N 1
ATOM 2306 C CA . LYS A 1 282 ? -10.866 8.321 17.984 1.00 89.62 282 LYS A CA 1
ATOM 2307 C C . LYS A 1 282 ? -9.986 7.107 17.661 1.00 89.62 282 LYS A C 1
ATOM 2309 O O . LYS A 1 282 ? -10.361 5.995 18.014 1.00 89.62 282 LYS A O 1
ATOM 2314 N N . MET A 1 283 ? -8.862 7.307 16.978 1.00 93.19 283 MET A N 1
ATOM 2315 C CA . MET A 1 283 ? -7.928 6.251 16.596 1.00 93.19 283 MET A CA 1
ATOM 2316 C C . MET A 1 283 ? -6.531 6.551 17.132 1.00 93.19 283 MET A C 1
ATOM 2318 O O . MET A 1 283 ? -6.145 7.711 17.311 1.00 93.19 283 MET A O 1
ATOM 2322 N N . GLU A 1 284 ? -5.776 5.501 17.412 1.00 95.62 284 GLU A N 1
ATOM 2323 C CA . GLU A 1 284 ? -4.352 5.586 17.707 1.00 95.62 284 GLU A CA 1
ATOM 2324 C C . GLU A 1 284 ? -3.551 5.477 16.409 1.00 95.62 284 GLU A C 1
ATOM 2326 O O . GLU A 1 284 ? -3.865 4.659 15.546 1.00 95.62 284 GLU A O 1
ATOM 2331 N N . PHE A 1 285 ? -2.527 6.317 16.272 1.00 96.81 285 PHE A N 1
ATOM 2332 C CA . PHE A 1 285 ? -1.670 6.344 15.095 1.00 96.81 285 PHE A CA 1
ATOM 2333 C C . PHE A 1 285 ? -0.205 6.212 15.496 1.00 96.81 285 PHE A C 1
ATOM 2335 O O . PHE A 1 285 ? 0.244 6.915 16.405 1.00 96.81 285 PHE A O 1
ATOM 2342 N N . SER A 1 286 ? 0.537 5.381 14.772 1.00 97.12 286 SER A N 1
ATOM 2343 C CA . SER A 1 286 ? 1.995 5.286 14.858 1.00 97.12 286 SER A CA 1
ATOM 2344 C C . SER A 1 286 ? 2.633 5.462 13.479 1.00 97.12 286 SER A C 1
ATOM 2346 O O . SER A 1 286 ? 2.026 5.159 12.452 1.00 97.12 286 SER A O 1
ATOM 2348 N N . PHE A 1 287 ? 3.847 6.010 13.468 1.00 97.25 287 PHE A N 1
ATOM 2349 C CA . PHE A 1 287 ? 4.660 6.181 12.269 1.00 97.25 287 PHE A CA 1
ATOM 2350 C C . PHE A 1 287 ? 6.098 5.827 12.606 1.00 97.25 287 PHE A C 1
ATOM 2352 O O . PHE A 1 287 ? 6.612 6.291 13.624 1.00 97.25 287 PHE A O 1
ATOM 2359 N N . ASP A 1 288 ? 6.706 5.022 11.753 1.00 96.62 288 ASP A N 1
ATOM 2360 C CA . ASP A 1 288 ? 8.090 4.589 11.848 1.00 96.62 288 ASP A CA 1
ATOM 2361 C C . ASP A 1 288 ? 8.760 4.707 10.474 1.00 96.62 288 ASP A C 1
ATOM 2363 O O . ASP A 1 288 ? 8.106 4.517 9.443 1.00 96.62 288 ASP A O 1
ATOM 2367 N N . ALA A 1 289 ? 10.045 5.057 10.456 1.00 94.25 289 ALA A N 1
ATOM 2368 C CA . ALA A 1 289 ? 10.808 5.207 9.225 1.00 94.25 289 ALA A CA 1
ATOM 2369 C C . ALA A 1 289 ? 12.224 4.635 9.374 1.00 94.25 289 ALA A C 1
ATOM 2371 O O . ALA A 1 289 ? 13.028 5.137 10.157 1.00 94.25 289 ALA A O 1
ATOM 2372 N N . GLU A 1 290 ? 12.539 3.625 8.566 1.00 92.81 290 GLU A N 1
ATOM 2373 C CA . GLU A 1 290 ? 13.859 3.009 8.453 1.00 92.81 290 GLU A CA 1
ATOM 2374 C C . GLU A 1 290 ? 14.544 3.530 7.179 1.00 92.81 290 GLU A C 1
ATOM 2376 O O . GLU A 1 290 ? 14.293 3.057 6.067 1.00 92.81 290 GLU A O 1
ATOM 2381 N N . ILE A 1 291 ? 15.374 4.566 7.337 1.00 86.75 291 ILE A N 1
ATOM 2382 C CA . ILE A 1 291 ? 16.013 5.281 6.225 1.00 86.75 291 ILE A CA 1
ATOM 2383 C C . ILE A 1 291 ? 17.536 5.105 6.315 1.00 86.75 291 ILE A C 1
ATOM 2385 O O . ILE A 1 291 ? 18.128 5.447 7.342 1.00 86.75 291 ILE A O 1
ATOM 2389 N N . PRO A 1 292 ? 18.200 4.621 5.255 1.00 84.31 292 PRO A N 1
ATOM 2390 C CA . PRO A 1 292 ? 19.648 4.494 5.228 1.00 84.31 292 PRO A CA 1
ATOM 2391 C C . PRO A 1 292 ? 20.327 5.879 5.116 1.00 84.31 292 PRO A C 1
ATOM 2393 O O . PRO A 1 292 ? 19.781 6.790 4.492 1.00 84.31 292 PRO A O 1
ATOM 2396 N N . PRO A 1 293 ? 21.541 6.067 5.667 1.00 76.38 293 PRO A N 1
ATOM 2397 C CA . PRO A 1 293 ? 22.220 7.371 5.725 1.00 76.38 293 PRO A CA 1
ATOM 2398 C C . PRO A 1 293 ? 22.623 7.888 4.339 1.00 76.38 293 PRO A C 1
ATOM 2400 O O . PRO A 1 293 ? 23.263 7.155 3.582 1.00 76.38 293 PRO A O 1
ATOM 2403 N N . ASN A 1 294 ? 22.260 9.126 3.981 1.00 68.81 294 ASN A N 1
ATOM 2404 C CA . ASN A 1 294 ? 22.479 9.699 2.642 1.00 68.81 294 ASN A CA 1
ATOM 2405 C C . ASN A 1 294 ? 23.973 9.700 2.249 1.00 68.81 294 ASN A C 1
ATOM 2407 O O . ASN A 1 294 ? 24.768 10.310 2.964 1.00 68.81 294 ASN A O 1
ATOM 2411 N N . PRO A 1 295 ? 24.379 9.043 1.140 1.00 61.44 295 PRO A N 1
ATOM 2412 C CA . PRO A 1 295 ? 25.782 8.997 0.733 1.00 61.44 295 PRO A CA 1
ATOM 2413 C C . PRO A 1 295 ? 26.345 10.377 0.357 1.00 61.44 295 PRO A C 1
ATOM 2415 O O . PRO A 1 295 ? 27.542 10.595 0.513 1.00 61.44 295 PRO A O 1
ATOM 2418 N N . GLU A 1 296 ? 25.506 11.327 -0.070 1.00 60.19 296 GLU A N 1
ATOM 2419 C CA . GLU A 1 296 ? 25.948 12.679 -0.450 1.00 60.19 296 GLU A CA 1
ATOM 2420 C C . GLU A 1 296 ? 26.178 13.612 0.751 1.00 60.19 296 GLU A C 1
ATOM 2422 O O . GLU A 1 296 ? 26.802 14.662 0.616 1.00 60.19 296 GLU A O 1
ATOM 2427 N N . ALA A 1 297 ? 25.730 13.231 1.952 1.00 54.19 297 ALA A N 1
ATOM 2428 C CA . ALA A 1 297 ? 25.925 14.031 3.163 1.00 54.19 297 ALA A CA 1
ATOM 2429 C C . ALA A 1 297 ? 27.341 13.891 3.769 1.00 54.19 297 ALA A C 1
ATOM 2431 O O . ALA A 1 297 ? 27.684 14.622 4.696 1.00 54.19 297 ALA A O 1
ATOM 2432 N N . GLY A 1 298 ? 28.165 12.960 3.266 1.00 47.41 298 GLY A N 1
ATOM 2433 C CA . GLY A 1 298 ? 29.468 12.607 3.848 1.00 47.41 298 GLY A CA 1
ATOM 2434 C C . GLY A 1 298 ? 30.706 13.206 3.171 1.00 47.41 298 GLY A C 1
ATOM 2435 O O . GLY A 1 298 ? 31.786 13.149 3.747 1.00 47.41 298 GLY A O 1
ATOM 2436 N N . THR A 1 299 ? 30.599 13.792 1.976 1.00 46.62 299 THR A N 1
ATOM 2437 C CA . THR A 1 299 ? 31.781 14.235 1.204 1.00 46.62 299 THR A CA 1
ATOM 2438 C C . THR A 1 299 ? 32.166 15.704 1.412 1.00 46.62 299 THR A C 1
ATOM 2440 O O . THR A 1 299 ? 33.127 16.168 0.813 1.00 46.62 299 THR A O 1
ATOM 2443 N N . GLY A 1 300 ? 31.451 16.450 2.262 1.00 46.50 300 GLY A N 1
ATOM 2444 C CA . GLY A 1 300 ? 31.620 17.905 2.395 1.00 46.50 300 GLY A CA 1
ATOM 2445 C C . GLY A 1 300 ? 32.490 18.415 3.550 1.00 46.50 300 GLY A C 1
ATOM 2446 O O . GLY A 1 300 ? 32.664 19.624 3.645 1.00 46.50 300 GLY A O 1
ATOM 2447 N N . GLN A 1 301 ? 33.003 17.563 4.449 1.00 42.56 301 GLN A N 1
ATOM 2448 C CA . GLN A 1 301 ? 33.717 18.037 5.656 1.00 42.56 301 GLN A CA 1
ATOM 2449 C C . GLN A 1 301 ? 35.117 17.448 5.896 1.00 42.56 301 GLN A C 1
ATOM 2451 O O . GLN A 1 301 ? 35.806 17.918 6.798 1.00 42.56 301 GLN A O 1
ATOM 2456 N N . GLU A 1 302 ? 35.598 16.496 5.089 1.00 45.19 302 GLU A N 1
ATOM 2457 C CA . GLU A 1 302 ? 36.952 15.934 5.275 1.00 45.19 302 GLU A CA 1
ATOM 2458 C C . GLU A 1 302 ? 38.038 16.528 4.356 1.00 45.19 302 GLU A C 1
ATOM 2460 O O . GLU A 1 302 ? 39.225 16.362 4.644 1.00 45.19 302 GLU A O 1
ATOM 2465 N N . GLU A 1 303 ? 37.695 17.287 3.306 1.00 45.06 303 GLU A N 1
ATOM 2466 C CA . GLU A 1 303 ? 38.713 17.912 2.435 1.00 45.06 303 GLU A CA 1
ATOM 2467 C C . GLU A 1 303 ? 39.280 19.239 2.974 1.00 45.06 303 GLU A C 1
ATOM 2469 O O . GLU A 1 303 ? 40.410 19.601 2.638 1.00 45.06 303 GLU A O 1
ATOM 2474 N N . GLU A 1 304 ? 38.588 19.932 3.886 1.00 46.22 304 GLU A N 1
ATOM 2475 C CA . GLU A 1 304 ? 39.065 21.217 4.431 1.00 46.22 304 GLU A CA 1
ATOM 2476 C C . GLU A 1 304 ? 40.163 21.075 5.505 1.00 46.22 304 GLU A C 1
ATOM 2478 O O . GLU A 1 304 ? 40.878 22.032 5.798 1.00 46.22 304 GLU A O 1
ATOM 2483 N N . LEU A 1 305 ? 40.384 19.871 6.047 1.00 47.03 305 LEU A N 1
ATOM 2484 C CA . LEU A 1 305 ? 41.439 19.614 7.041 1.00 47.03 305 LEU A CA 1
ATOM 2485 C C . LEU A 1 305 ? 42.772 19.146 6.436 1.00 47.03 305 LEU A C 1
ATOM 2487 O O . LEU A 1 305 ? 43.755 19.025 7.167 1.00 47.03 305 LEU A O 1
ATOM 2491 N N . ARG A 1 306 ? 42.854 18.920 5.115 1.00 46.84 306 ARG A N 1
ATOM 2492 C CA . ARG A 1 306 ? 44.105 18.499 4.449 1.00 46.84 306 ARG A CA 1
ATOM 2493 C C . ARG A 1 306 ? 44.896 19.614 3.762 1.00 46.84 306 ARG A C 1
ATOM 2495 O O . ARG A 1 306 ? 46.060 19.386 3.451 1.00 46.84 306 ARG A O 1
ATOM 2502 N N . TYR A 1 307 ? 44.332 20.810 3.585 1.00 50.22 307 TYR A N 1
ATOM 2503 C CA . TYR A 1 307 ? 45.024 21.934 2.927 1.00 50.22 307 TYR A CA 1
ATOM 2504 C C . TYR A 1 307 ? 45.445 23.079 3.867 1.00 50.22 307 TYR A C 1
ATOM 2506 O O . TYR A 1 307 ? 46.026 24.060 3.415 1.00 50.22 307 TYR A O 1
ATOM 2514 N N . GLY A 1 308 ? 45.222 22.946 5.179 1.00 44.97 308 GLY A N 1
ATOM 2515 C CA . GLY A 1 308 ? 45.566 23.960 6.186 1.00 44.97 308 GLY A CA 1
ATOM 2516 C C . GLY A 1 308 ? 46.955 23.839 6.830 1.00 44.97 308 GLY A C 1
ATOM 2517 O O . GLY A 1 308 ? 47.167 24.422 7.891 1.00 44.97 308 GLY A O 1
ATOM 2518 N N . GLN A 1 309 ? 47.887 23.074 6.255 1.00 46.03 309 GLN A N 1
ATOM 2519 C CA . GLN A 1 309 ? 49.279 23.012 6.723 1.00 46.03 309 GLN A CA 1
ATOM 2520 C C . GLN A 1 309 ? 50.259 23.057 5.544 1.00 46.03 309 GLN A C 1
ATOM 2522 O O . GLN A 1 309 ? 50.716 22.019 5.067 1.00 46.03 309 GLN A O 1
ATOM 2527 N N . ILE A 1 310 ? 50.587 24.273 5.100 1.00 43.31 310 ILE A N 1
ATOM 2528 C CA . ILE A 1 310 ? 51.872 24.612 4.469 1.00 43.31 310 ILE A CA 1
ATOM 2529 C C . ILE A 1 310 ? 52.363 25.906 5.114 1.00 43.31 310 ILE A C 1
ATOM 2531 O O . ILE A 1 310 ? 51.545 26.848 5.205 1.00 43.31 310 ILE A O 1
#

Foldseek 3Di:
DDDDDDDDDDDDDDDDDDDDDDDDDDDDDDDDDDDDDDDDDPDPPDDDDPDPDPDDQPQFKDKDFDQPQVLLQAQVSLCVVVVDHLVCLVVLLLQQLVQVQQVVCCVPPVPPFQVQWAKEWEWEWADDPPPAFIKIKIKIKTFDQVLPDDPPPVVQLQDNRIHMASQPSPPDPPGHDGSNVLSSLQSSQNNQRCPPPPCVPDPDPDFRPAFWWKAEQQWIKTKGWDADPPDPNGIDIDIDTDHTDDHRMIMIMGMHGDPDDDPVVVVVNVVSQVVVCPVVVRYHYYYYYHYDDDPVVPPPPPPVVPPPDD

Secondary structure (DSSP, 8-state):
---------------------------------------------PPPP----------S-EEE----GGGGS-HHHHHHHHS--GGGHHHHHHHHHHHHHHHHHHHHHTTS-GGG-EEEEEEEEEPPPTTSPEEEEEEEEEE-TT-----TTHHHHT-TTSEEESSTTSS---SS-SS-HHHHHHHHHHHHHHTT--GGG-SS-----PPEEEEETTEEEEEEEEE-TTSSS-EEEEEEEEEE--TTEEEEEEEEEESS--HHHHHHHHHHHHHHHHT-TTSEEEEEEE-PPPGGGSSSSSSTTSSS--

Sequence (310 aa):
MTSKHDDNNVNENEPTHSPIFTPKNEQEDFGGKTHVDKSKKIDKKGRPPHSSTVEGRRNGPVATSTVKLMSFIIVKAIESDTSYLQSQWPLFALKELLDNAWDFLNDYYSQCPKEDRKIGVSIKIDRKPQAQKDILCIRVRNSNVDNILVFENLYATFNYDQWYSTKRYQHRETCGSLGDFLKRGLDMGYAAWTEGIDDDNSFTDEQWEEPLIVRRNGKETRVFIVVNKGSSEPIKVEFEDGPSYDYTYTEVEVALPLSYWNESLTHQLEEYYKRYKIGKSKMEFSFDAEIPPNPEAGTGQEEELRYGQI